Protein AF-A0A2R6EH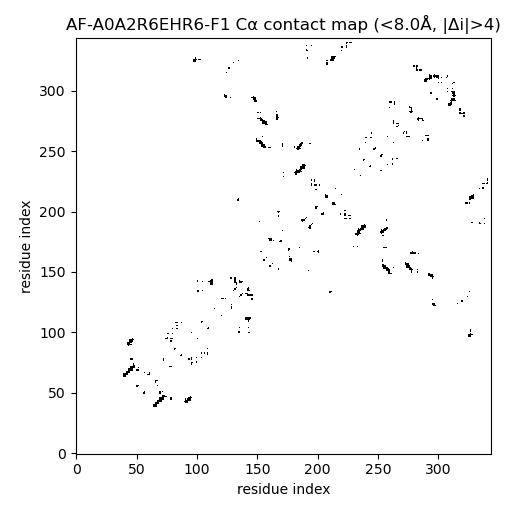R6-F1 (afdb_monomer)

Nearest PDB structures (foldseek):
  6nlp-assembly2_B  TM=7.855E-01  e=1.610E-12  Escherichia coli 1-392-07_S4_C3
  1poy-assembly1_2  TM=7.120E-01  e=3.189E-12  Escherichia coli
  7oyw-assembly2_B  TM=6.902E-01  e=1.422E-12  Escherichia coli
  6ye0-assembly1_B  TM=6.700E-01  e=9.204E-13  Escherichia coli K-12
  3pu5-assembly1_A  TM=6.451E-01  e=1.093E-08  Bordetella parapertussis

pLDDT: mean 82.3, std 18.44, range [29.94, 98.75]

Secondary structure (DSSP, 8-state):
-------------TTSTTS--------------------PEEEEEEE-GGGGSHHHHHHHHHHHTEEEEEEE-S-HHHHHHHHHTTGGGG-SEE---GGGHHHHHHTT--PPP-GGG-TTGGGS-HHHHHHHHHHSEETTEE-----B---EEEEEETTTS------THHHH-TTSSSS--TT-EEEES-HHHHHHHHHHHTT-GGGGSSSSB---HHHHHHHHHHHHHHGGGEEEEE-STTHHHHHHHTTS-SEEEEEHHHHHHHHHTT-TTEEEE-SSHHHHHHHTT-SS-BS-GGGGGGS-HHHHHHHSPPPGGGGTT-----PBTTHHHHHHHHHHHHH-

Structure (mmCIF, N/CA/C/O backbone):
data_AF-A0A2R6EHR6-F1
#
_entry.id   AF-A0A2R6EHR6-F1
#
loop_
_atom_site.group_PDB
_atom_site.id
_atom_site.type_symbol
_atom_site.label_atom_id
_atom_site.label_alt_id
_atom_site.label_comp_id
_atom_site.label_asym_id
_atom_site.label_entity_id
_atom_site.label_seq_id
_atom_site.pdbx_PDB_ins_code
_atom_site.Cartn_x
_atom_site.Cartn_y
_atom_site.Cartn_z
_atom_site.occupancy
_atom_site.B_iso_or_equiv
_atom_site.auth_seq_id
_atom_site.auth_comp_id
_atom_site.auth_asym_id
_atom_site.auth_atom_id
_atom_site.pdbx_PDB_model_num
ATOM 1 N N . MET A 1 1 ? -14.088 1.057 -70.269 1.00 42.69 1 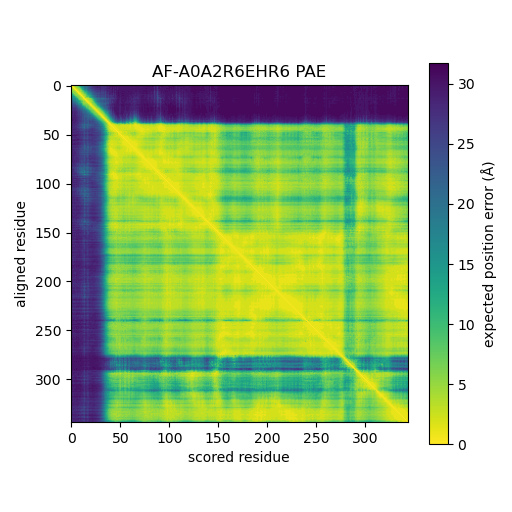MET A N 1
ATOM 2 C CA . MET A 1 1 ? -12.863 1.874 -70.367 1.00 42.69 1 MET A CA 1
ATOM 3 C C . MET A 1 1 ? -13.011 3.033 -69.408 1.00 42.69 1 MET A C 1
ATOM 5 O O . MET A 1 1 ? -13.782 3.919 -69.730 1.00 42.69 1 MET A O 1
ATOM 9 N N . THR A 1 2 ? -12.351 2.952 -68.253 1.00 35.59 2 THR A N 1
ATOM 10 C CA . THR A 1 2 ? -11.652 4.032 -67.525 1.00 35.59 2 THR A CA 1
ATOM 11 C C . THR A 1 2 ? -11.203 3.448 -66.183 1.00 35.59 2 THR A C 1
ATOM 13 O O . THR A 1 2 ? -11.998 2.886 -65.438 1.00 35.59 2 THR A O 1
ATOM 16 N N . HIS A 1 3 ? -9.888 3.464 -65.976 1.00 29.94 3 HIS A N 1
ATOM 17 C CA . HIS A 1 3 ? -9.168 3.086 -64.759 1.00 29.94 3 HIS A CA 1
ATOM 18 C C . HIS A 1 3 ? -9.147 4.253 -63.754 1.00 29.94 3 HIS A C 1
ATOM 20 O O . HIS A 1 3 ? -9.323 5.402 -64.156 1.00 29.94 3 HIS A O 1
ATOM 26 N N . GLY A 1 4 ? -8.858 3.944 -62.487 1.00 30.34 4 GLY A N 1
ATOM 27 C CA . GLY A 1 4 ? -8.517 4.892 -61.416 1.00 30.34 4 GLY A CA 1
ATOM 28 C C . GLY A 1 4 ? -8.559 4.173 -60.063 1.00 30.34 4 GLY A C 1
ATOM 29 O O . GLY A 1 4 ? -9.616 4.081 -59.454 1.00 30.34 4 GLY A O 1
ATOM 30 N N . ASP A 1 5 ? -7.566 3.330 -59.784 1.00 32.47 5 ASP A N 1
ATOM 31 C CA . ASP A 1 5 ? -6.395 3.614 -58.927 1.00 32.47 5 ASP A CA 1
ATOM 32 C C . ASP A 1 5 ? -6.708 3.547 -57.425 1.00 32.47 5 ASP A C 1
ATOM 34 O O . ASP A 1 5 ? -7.027 4.531 -56.763 1.00 32.47 5 ASP A O 1
ATOM 38 N N . GLY A 1 6 ? -6.579 2.329 -56.891 1.00 30.75 6 GLY A N 1
ATOM 39 C CA . GLY A 1 6 ? -6.447 2.078 -55.463 1.00 30.75 6 GLY A CA 1
ATOM 40 C C . GLY A 1 6 ? -4.997 2.286 -55.035 1.00 30.75 6 GLY A C 1
ATOM 41 O O . GLY A 1 6 ? -4.094 1.602 -55.520 1.00 30.75 6 GLY A O 1
ATOM 42 N N . GLN A 1 7 ? -4.774 3.209 -54.104 1.00 31.42 7 GLN A N 1
ATOM 43 C CA . GLN A 1 7 ? -3.499 3.343 -53.411 1.00 31.42 7 GLN A CA 1
ATOM 44 C C . GLN A 1 7 ? -3.291 2.124 -52.503 1.00 31.42 7 GLN A C 1
ATOM 46 O O . GLN A 1 7 ? -3.923 1.989 -51.460 1.00 31.42 7 GLN A O 1
ATOM 51 N N . ARG A 1 8 ? -2.394 1.219 -52.911 1.00 33.25 8 ARG A N 1
ATOM 52 C CA . ARG A 1 8 ? -1.750 0.260 -52.007 1.00 33.25 8 ARG A CA 1
ATOM 53 C C . ARG A 1 8 ? -0.518 0.933 -51.421 1.00 33.25 8 ARG A C 1
ATOM 55 O O . ARG A 1 8 ? 0.447 1.190 -52.137 1.00 33.25 8 ARG A O 1
ATOM 62 N N . THR A 1 9 ? -0.547 1.196 -50.125 1.00 35.47 9 THR A N 1
ATOM 63 C CA . THR A 1 9 ? 0.631 1.540 -49.336 1.00 35.47 9 THR A CA 1
ATOM 64 C C . THR A 1 9 ? 1.545 0.315 -49.267 1.00 35.47 9 THR A C 1
ATOM 66 O O . THR A 1 9 ? 1.220 -0.713 -48.679 1.00 35.47 9 THR A O 1
ATOM 69 N N . THR A 1 10 ? 2.694 0.376 -49.937 1.00 37.09 10 THR A N 1
ATOM 70 C CA . THR A 1 10 ? 3.719 -0.665 -49.841 1.00 37.09 10 THR A CA 1
ATOM 71 C C . THR A 1 10 ? 4.570 -0.412 -48.603 1.00 37.09 10 THR A C 1
ATOM 73 O O . THR A 1 10 ? 5.355 0.535 -48.575 1.00 37.09 10 THR A O 1
ATOM 76 N N . HIS A 1 11 ? 4.434 -1.270 -47.592 1.00 35.94 11 HIS A N 1
ATOM 77 C CA . HIS A 1 11 ? 5.375 -1.362 -46.479 1.00 35.94 11 HIS A CA 1
ATOM 78 C C . HIS A 1 11 ? 6.768 -1.714 -47.021 1.00 35.94 11 HIS A C 1
ATOM 80 O O . HIS A 1 11 ? 7.008 -2.829 -47.488 1.00 35.94 11 HIS A O 1
ATOM 86 N N . SER A 1 12 ? 7.692 -0.756 -46.969 1.00 38.19 12 SER A N 1
ATOM 87 C CA . SER A 1 12 ? 9.109 -1.021 -47.209 1.00 38.19 12 SER A CA 1
ATOM 88 C C . SER A 1 12 ? 9.650 -1.808 -46.016 1.00 38.19 12 SER A C 1
ATOM 90 O O . SER A 1 12 ? 9.799 -1.274 -44.917 1.00 38.19 12 SER A O 1
ATOM 92 N N . SER A 1 13 ? 9.875 -3.109 -46.201 1.00 39.25 13 SER A N 1
ATOM 93 C CA . SER A 1 13 ? 10.452 -3.954 -45.159 1.00 39.25 13 SER A CA 1
ATOM 94 C C . SER A 1 13 ? 11.926 -3.592 -44.954 1.00 39.25 13 SER A C 1
ATOM 96 O O . SER A 1 13 ? 12.702 -3.484 -45.906 1.00 39.25 13 SER A O 1
ATOM 98 N N . ARG A 1 14 ? 12.336 -3.460 -43.687 1.00 41.84 14 ARG A N 1
ATOM 99 C CA . ARG A 1 14 ? 13.701 -3.140 -43.215 1.00 41.84 14 ARG A CA 1
ATOM 100 C C . ARG A 1 14 ? 14.789 -4.151 -43.649 1.00 41.84 14 ARG A C 1
ATOM 102 O O . ARG A 1 14 ? 15.927 -4.072 -43.205 1.00 41.84 14 ARG A O 1
ATOM 109 N N . ARG A 1 15 ? 14.472 -5.103 -44.535 1.00 39.81 15 ARG A N 1
ATOM 110 C CA . ARG A 1 15 ? 15.336 -6.213 -44.966 1.00 39.81 15 ARG A CA 1
ATOM 111 C C . ARG A 1 15 ? 16.004 -6.001 -46.338 1.00 39.81 15 ARG A C 1
ATOM 113 O O . ARG A 1 15 ? 16.808 -6.834 -46.745 1.00 39.81 15 ARG A O 1
ATOM 120 N N . ALA A 1 16 ? 15.728 -4.891 -47.032 1.00 36.88 16 ALA A N 1
ATOM 121 C CA . ALA A 1 16 ? 16.304 -4.584 -48.351 1.00 36.88 16 ALA A CA 1
ATOM 122 C C . ALA A 1 16 ? 17.596 -3.734 -48.324 1.00 36.88 16 ALA A C 1
ATOM 124 O O . ALA A 1 16 ? 18.209 -3.535 -49.369 1.00 36.88 16 ALA A O 1
ATOM 125 N N . PHE A 1 17 ? 18.051 -3.262 -47.157 1.00 37.25 17 PHE A N 1
ATOM 126 C CA . PHE A 1 17 ? 19.214 -2.363 -47.066 1.00 37.25 17 PHE A CA 1
ATOM 127 C C . PHE A 1 17 ? 20.581 -3.079 -46.984 1.00 37.25 17 PHE A C 1
ATOM 129 O O . PHE A 1 17 ? 21.618 -2.446 -47.133 1.00 37.25 17 PHE A O 1
ATOM 136 N N . LEU A 1 18 ? 20.622 -4.408 -46.824 1.00 36.78 18 LEU A N 1
ATOM 137 C CA . LEU A 1 18 ? 21.880 -5.154 -46.621 1.00 36.78 18 LEU A CA 1
ATOM 138 C C . LEU A 1 18 ? 22.421 -5.900 -47.854 1.00 36.78 18 LEU A C 1
ATOM 140 O O . LEU A 1 18 ? 23.240 -6.806 -47.718 1.00 36.78 18 LEU A O 1
ATOM 144 N N . ARG A 1 19 ? 22.014 -5.546 -49.080 1.00 39.34 19 ARG A N 1
ATOM 145 C CA . ARG A 1 19 ? 22.564 -6.179 -50.299 1.00 39.34 19 ARG A CA 1
ATOM 146 C C . ARG A 1 19 ? 22.783 -5.204 -51.451 1.00 39.34 19 ARG A C 1
ATOM 148 O O . ARG A 1 19 ? 22.193 -5.370 -52.511 1.00 39.34 19 ARG A O 1
ATOM 155 N N . ALA A 1 20 ? 23.664 -4.224 -51.274 1.00 41.97 20 ALA A N 1
ATOM 156 C CA . ALA A 1 20 ? 24.275 -3.525 -52.406 1.00 41.97 20 ALA A CA 1
ATOM 157 C C . ALA A 1 20 ? 25.526 -2.745 -51.983 1.00 41.97 20 ALA A C 1
ATOM 159 O O . ALA A 1 20 ? 25.462 -1.531 -51.835 1.00 41.97 20 ALA A O 1
ATOM 160 N N . THR A 1 21 ? 26.672 -3.414 -51.809 1.00 43.28 21 THR A N 1
ATOM 161 C CA . THR A 1 21 ? 27.989 -2.783 -52.051 1.00 43.28 21 THR A CA 1
ATOM 162 C C . THR A 1 21 ? 29.103 -3.829 -52.103 1.00 43.28 21 THR A C 1
ATOM 164 O O . THR A 1 21 ? 29.824 -4.078 -51.144 1.00 43.28 21 THR A O 1
ATOM 167 N N . GLY A 1 22 ? 29.230 -4.471 -53.265 1.00 36.19 22 GLY A N 1
ATOM 168 C CA . GLY A 1 22 ? 30.424 -5.214 -53.651 1.00 36.19 22 GLY A CA 1
ATOM 169 C C . GLY A 1 22 ? 31.298 -4.359 -54.569 1.00 36.19 22 GLY A C 1
ATOM 170 O O . GLY A 1 22 ? 30.896 -4.073 -55.689 1.00 36.19 22 GLY A O 1
ATOM 171 N N . ALA A 1 23 ? 32.477 -3.996 -54.059 1.00 39.25 23 ALA A N 1
ATOM 172 C CA . ALA A 1 23 ? 33.738 -3.704 -54.753 1.00 39.25 23 ALA A CA 1
ATOM 173 C C . ALA A 1 23 ? 33.787 -2.642 -55.879 1.00 39.25 23 ALA A C 1
ATOM 175 O O . ALA A 1 23 ? 33.523 -2.948 -57.037 1.00 39.25 23 ALA A O 1
ATOM 176 N N . ALA A 1 24 ? 34.343 -1.461 -55.563 1.00 40.00 24 ALA A N 1
ATOM 177 C CA . ALA A 1 24 ? 35.392 -0.805 -56.366 1.00 40.00 24 ALA A CA 1
ATOM 178 C C . ALA A 1 24 ? 36.019 0.394 -55.618 1.00 40.00 24 ALA A C 1
ATOM 180 O O . ALA A 1 24 ? 35.313 1.327 -55.254 1.00 40.00 24 ALA A O 1
ATOM 181 N N . GLY A 1 25 ? 37.352 0.398 -55.474 1.00 34.22 25 GLY A N 1
ATOM 182 C CA . GLY A 1 25 ? 38.151 1.627 -55.330 1.00 34.22 25 GLY A CA 1
ATOM 183 C C . GLY A 1 25 ? 38.758 1.913 -53.953 1.00 34.22 25 GLY A C 1
ATOM 184 O O . GLY A 1 25 ? 38.227 2.707 -53.188 1.00 34.22 25 GLY A O 1
ATOM 185 N N . ALA A 1 26 ? 39.934 1.346 -53.678 1.00 44.06 26 ALA A N 1
ATOM 186 C CA . ALA A 1 26 ? 40.853 1.887 -52.680 1.00 44.06 26 ALA A CA 1
ATOM 187 C C . ALA A 1 26 ? 41.544 3.143 -53.244 1.00 44.06 26 ALA A C 1
ATOM 189 O O . ALA A 1 26 ? 42.171 3.032 -54.291 1.00 44.06 26 ALA A O 1
ATOM 190 N N . ILE A 1 27 ? 41.427 4.291 -52.559 1.00 45.91 27 ILE A N 1
ATOM 191 C CA . ILE A 1 27 ? 42.387 5.415 -52.446 1.00 45.91 27 ILE A CA 1
ATOM 192 C C . ILE A 1 27 ? 41.800 6.400 -51.412 1.00 45.91 27 ILE A C 1
ATOM 194 O O . ILE A 1 27 ? 40.693 6.893 -51.601 1.00 45.91 27 ILE A O 1
ATOM 198 N N . GLY A 1 28 ? 42.552 6.708 -50.345 1.00 38.84 28 GLY A N 1
ATOM 199 C CA . GLY A 1 28 ? 42.298 7.879 -49.488 1.00 38.84 28 GLY A CA 1
ATOM 200 C C . GLY A 1 28 ? 41.914 7.611 -48.028 1.00 38.84 28 GLY A C 1
ATOM 201 O O . GLY A 1 28 ? 40.870 8.064 -47.575 1.00 38.84 28 GLY A O 1
ATOM 202 N N . LEU A 1 29 ? 42.780 6.939 -47.261 1.00 48.47 29 LEU A N 1
ATOM 203 C CA . LEU A 1 29 ? 42.795 7.044 -45.795 1.00 48.47 29 LEU A CA 1
ATOM 204 C C . LEU A 1 29 ? 43.290 8.448 -45.407 1.00 48.47 29 LEU A C 1
ATOM 206 O O . LEU A 1 29 ? 44.492 8.684 -45.313 1.00 48.47 29 LEU A O 1
ATOM 210 N N . ALA A 1 30 ? 42.363 9.384 -45.212 1.00 43.78 30 ALA A N 1
ATOM 211 C CA . ALA A 1 30 ? 42.634 10.671 -44.583 1.00 43.78 30 ALA A CA 1
ATOM 212 C C . ALA A 1 30 ? 41.418 11.117 -43.756 1.00 43.78 30 ALA A C 1
ATOM 214 O O . ALA A 1 30 ? 40.476 11.704 -44.275 1.00 43.78 30 ALA A O 1
ATOM 215 N N . GLY A 1 31 ? 41.467 10.801 -42.459 1.00 48.03 31 GLY A N 1
ATOM 216 C CA . GLY A 1 31 ? 40.951 11.647 -41.380 1.00 48.03 31 GLY A CA 1
ATOM 217 C C . GLY A 1 31 ? 39.518 12.163 -41.491 1.00 48.03 31 GLY A C 1
ATOM 218 O O . GLY A 1 31 ? 39.313 13.371 -41.525 1.00 48.03 31 GLY A O 1
ATOM 219 N N . LEU A 1 32 ? 38.536 11.268 -41.415 1.00 42.09 32 LEU A N 1
ATOM 220 C CA . LEU A 1 32 ? 37.215 11.605 -40.879 1.00 42.09 32 LEU A CA 1
ATOM 221 C C . LEU A 1 32 ? 36.956 10.742 -39.646 1.00 42.09 32 LEU A C 1
ATOM 223 O O . LEU A 1 32 ? 36.032 9.935 -39.605 1.00 42.09 32 LEU A O 1
ATOM 227 N N . SER A 1 33 ? 37.779 10.944 -38.616 1.00 46.34 33 SER A N 1
ATOM 228 C CA . SER A 1 33 ? 37.362 10.682 -37.239 1.00 46.34 33 SER A CA 1
ATOM 229 C C . SER A 1 33 ? 36.325 11.741 -36.876 1.00 46.34 33 SER A C 1
ATOM 231 O O . SER A 1 33 ? 36.603 12.701 -36.164 1.00 46.34 33 SER A O 1
ATOM 233 N N . THR A 1 34 ? 35.131 11.608 -37.449 1.00 42.59 34 THR A N 1
ATOM 234 C CA . THR A 1 34 ? 33.947 12.178 -36.827 1.00 42.59 34 THR A CA 1
ATOM 235 C C . THR A 1 34 ? 33.716 11.310 -35.608 1.00 42.59 34 THR A C 1
ATOM 237 O O . THR A 1 34 ? 33.227 10.189 -35.704 1.00 42.59 34 THR A O 1
ATOM 240 N N . SER A 1 35 ? 34.180 11.791 -34.460 1.00 43.00 35 SER A N 1
ATOM 241 C CA . SER A 1 35 ? 33.633 11.366 -33.186 1.00 43.00 35 SER A CA 1
ATOM 242 C C . SER A 1 35 ? 32.138 11.647 -33.291 1.00 43.00 35 SER A C 1
ATOM 244 O O . SER A 1 35 ? 31.711 12.791 -33.140 1.00 43.00 35 SER A O 1
ATOM 246 N N . ALA A 1 36 ? 31.347 10.644 -33.669 1.00 45.50 36 ALA A N 1
ATOM 247 C CA . ALA A 1 36 ? 29.943 10.652 -33.326 1.00 45.50 36 ALA A CA 1
ATOM 248 C C . ALA A 1 36 ? 29.960 10.756 -31.804 1.00 45.50 36 ALA A C 1
ATOM 250 O O . ALA A 1 36 ? 30.355 9.806 -31.132 1.00 45.50 36 ALA A O 1
ATOM 251 N N . ALA A 1 37 ? 29.695 11.952 -31.273 1.00 49.34 37 ALA A N 1
ATOM 252 C CA . ALA A 1 37 ? 29.357 12.078 -29.871 1.00 49.34 37 ALA A CA 1
ATOM 253 C C . ALA A 1 37 ? 28.225 11.073 -29.674 1.00 49.34 37 ALA A C 1
ATOM 255 O O . ALA A 1 37 ? 27.200 11.187 -30.351 1.00 49.34 37 ALA A O 1
ATOM 256 N N . ALA A 1 38 ? 28.482 10.017 -28.900 1.00 60.09 38 ALA A N 1
ATOM 257 C CA . ALA A 1 38 ? 27.455 9.055 -28.559 1.00 60.09 38 ALA A CA 1
ATOM 258 C C . ALA A 1 38 ? 26.314 9.885 -27.975 1.00 60.09 38 ALA A C 1
ATOM 260 O O . ALA A 1 38 ? 26.505 10.610 -27.002 1.00 60.09 38 ALA A O 1
ATOM 261 N N . GLN A 1 39 ? 25.183 9.920 -28.675 1.00 72.31 39 GLN A N 1
ATOM 262 C CA . GLN A 1 39 ? 24.014 10.602 -28.163 1.00 72.31 39 GLN A CA 1
ATOM 263 C C . GLN A 1 39 ? 23.595 9.790 -26.944 1.00 72.31 39 GLN A C 1
ATOM 265 O O . GLN A 1 39 ? 23.215 8.634 -27.108 1.00 72.31 39 GLN A O 1
ATOM 270 N N . THR A 1 40 ? 23.756 10.365 -25.750 1.00 85.69 40 THR A N 1
ATOM 271 C CA . THR A 1 40 ? 23.354 9.745 -24.486 1.00 85.69 40 THR A CA 1
ATOM 272 C C . THR A 1 40 ? 21.936 9.204 -24.642 1.00 85.69 40 THR A C 1
ATOM 274 O O . THR A 1 40 ? 21.021 9.942 -25.026 1.00 85.69 40 THR A O 1
ATOM 277 N N . THR A 1 41 ? 21.772 7.899 -24.425 1.00 93.75 41 THR A N 1
ATOM 278 C CA . THR A 1 41 ? 20.481 7.222 -24.582 1.00 93.75 41 THR A CA 1
ATOM 279 C C . THR A 1 41 ? 19.497 7.827 -23.591 1.00 93.75 41 THR A C 1
ATOM 281 O O . THR A 1 41 ? 19.820 7.950 -22.417 1.00 93.75 41 THR A O 1
ATOM 284 N N . THR A 1 42 ? 18.313 8.236 -24.049 1.00 95.06 42 THR A N 1
ATOM 285 C CA . THR A 1 42 ? 17.253 8.732 -23.158 1.00 95.06 42 THR A CA 1
ATOM 286 C C . THR A 1 42 ? 16.248 7.617 -22.900 1.00 95.06 42 THR A C 1
ATOM 288 O O . THR A 1 42 ? 15.767 7.024 -23.863 1.00 95.06 42 THR A O 1
ATOM 291 N N . LEU A 1 43 ? 15.950 7.349 -21.630 1.00 92.44 43 LEU A N 1
ATOM 292 C CA . LEU A 1 43 ? 14.908 6.432 -21.172 1.00 92.44 43 LEU A CA 1
ATOM 293 C C . LEU A 1 43 ? 13.733 7.247 -20.632 1.00 92.44 43 LEU A C 1
ATOM 295 O O . LEU A 1 43 ? 13.918 8.094 -19.759 1.00 92.44 43 LEU A O 1
ATOM 299 N N . ASN A 1 44 ? 12.534 6.991 -21.138 1.00 94.12 44 ASN A N 1
ATOM 300 C CA . ASN A 1 44 ? 11.314 7.684 -20.743 1.00 94.12 44 ASN A CA 1
ATOM 301 C C . ASN A 1 44 ? 10.602 6.859 -19.668 1.00 94.12 44 ASN A C 1
ATOM 303 O O . ASN A 1 44 ? 10.202 5.719 -19.917 1.00 94.12 44 ASN A O 1
ATOM 307 N N . VAL A 1 45 ? 10.447 7.420 -18.470 1.00 91.44 45 VAL A N 1
ATOM 308 C CA . VAL A 1 45 ? 9.978 6.680 -17.291 1.00 91.44 45 VAL A CA 1
ATOM 309 C C . VAL A 1 45 ? 8.714 7.322 -16.732 1.00 91.44 45 VAL A C 1
ATOM 311 O O . VAL A 1 45 ? 8.722 8.491 -16.355 1.00 91.44 45 VAL A O 1
ATOM 314 N N . LEU A 1 46 ? 7.628 6.556 -16.637 1.00 92.12 46 LEU A N 1
ATOM 315 C CA . LEU A 1 46 ? 6.392 6.960 -15.965 1.00 92.12 46 LEU A CA 1
ATOM 316 C C . LEU A 1 46 ? 6.393 6.445 -14.519 1.00 92.12 46 LEU A C 1
ATOM 318 O O . LEU A 1 46 ? 6.245 5.246 -14.281 1.00 92.12 46 LEU A O 1
ATOM 322 N N . THR A 1 47 ? 6.551 7.331 -13.539 1.00 89.56 47 THR A N 1
ATOM 323 C CA . THR A 1 47 ? 6.727 6.927 -12.132 1.00 89.56 47 THR A CA 1
ATOM 324 C C . THR A 1 47 ? 6.204 7.984 -11.151 1.00 89.56 47 THR A C 1
ATOM 326 O O . THR A 1 47 ? 5.599 8.982 -11.548 1.00 89.56 47 THR A O 1
ATOM 329 N N . TRP A 1 48 ? 6.355 7.714 -9.860 1.00 84.38 48 TRP A N 1
ATOM 330 C CA . TRP A 1 48 ? 5.990 8.592 -8.755 1.00 84.38 48 TRP A CA 1
ATOM 331 C C . TRP A 1 48 ? 6.897 9.828 -8.686 1.00 84.38 48 TRP A C 1
ATOM 333 O O . TRP A 1 48 ? 7.993 9.842 -9.248 1.00 84.38 48 TRP A O 1
ATOM 343 N N . GLU A 1 49 ? 6.427 10.887 -8.028 1.00 82.06 49 GLU A N 1
ATOM 344 C CA . GLU A 1 49 ? 7.114 12.184 -7.989 1.00 82.06 49 GLU A CA 1
ATOM 345 C C . GLU A 1 49 ? 8.496 12.111 -7.327 1.00 82.06 49 GLU A C 1
ATOM 347 O O . GLU A 1 49 ? 9.425 12.785 -7.776 1.00 82.06 49 GLU A O 1
ATOM 352 N N . GLU A 1 50 ? 8.652 11.236 -6.337 1.00 75.56 50 GLU A N 1
ATOM 353 C CA . GLU A 1 50 ? 9.868 11.082 -5.537 1.00 75.56 50 GLU A CA 1
ATOM 354 C C . GLU A 1 50 ? 11.042 10.538 -6.368 1.00 75.56 50 GLU A C 1
ATOM 356 O O . GLU A 1 50 ? 12.201 10.773 -6.039 1.00 75.56 50 GLU A O 1
ATOM 361 N N . PHE A 1 51 ? 10.764 9.860 -7.487 1.00 76.56 51 PHE A N 1
ATOM 362 C CA . PHE A 1 51 ? 11.791 9.284 -8.361 1.00 76.56 51 PHE A CA 1
ATOM 363 C C . PHE A 1 51 ? 12.480 10.325 -9.264 1.00 76.56 51 PHE A C 1
ATOM 365 O O . PHE A 1 51 ? 13.517 10.020 -9.845 1.00 76.56 51 PHE A O 1
ATOM 372 N N . ASP A 1 52 ? 11.945 11.546 -9.400 1.00 81.50 52 ASP A N 1
ATOM 373 C CA . ASP A 1 52 ? 12.606 12.640 -10.145 1.00 81.50 52 ASP A CA 1
ATOM 374 C C . ASP A 1 52 ? 13.552 13.477 -9.266 1.00 81.50 52 ASP A C 1
ATOM 376 O O . ASP A 1 52 ? 14.135 14.461 -9.727 1.00 81.50 52 ASP A O 1
ATOM 380 N N . ALA A 1 53 ? 13.718 13.102 -7.995 1.00 80.12 53 ALA A N 1
ATOM 381 C CA . ALA A 1 53 ? 14.704 13.716 -7.120 1.00 80.12 53 ALA A CA 1
ATOM 382 C C . ALA A 1 53 ? 16.131 13.483 -7.675 1.00 80.12 53 ALA A C 1
ATOM 384 O O . ALA A 1 53 ? 16.446 12.357 -8.084 1.00 80.12 53 ALA A O 1
ATOM 385 N N . PRO A 1 54 ? 17.008 14.509 -7.719 1.00 79.75 54 PRO A N 1
ATOM 386 C CA . PRO A 1 54 ? 18.390 14.368 -8.190 1.00 79.75 54 PRO A CA 1
ATOM 387 C C . PRO A 1 54 ? 19.153 13.227 -7.513 1.00 79.75 54 PRO A C 1
ATOM 389 O O . PRO A 1 54 ? 19.893 12.504 -8.173 1.00 79.75 54 PRO A O 1
ATOM 392 N N . GLU A 1 55 ? 18.904 13.020 -6.223 1.00 74.75 55 GLU A N 1
ATOM 393 C CA . GLU A 1 55 ? 19.503 11.979 -5.392 1.00 74.75 55 GLU A CA 1
ATOM 394 C C . GLU A 1 55 ? 19.188 10.565 -5.906 1.00 74.75 55 GLU A C 1
ATOM 396 O O . GLU A 1 55 ? 19.995 9.655 -5.735 1.00 74.75 55 GLU A O 1
ATOM 401 N N . PHE A 1 56 ? 18.045 10.382 -6.575 1.00 75.25 56 PHE A N 1
ATOM 402 C CA . PHE A 1 56 ? 17.682 9.126 -7.229 1.00 75.25 56 PHE A CA 1
ATOM 403 C C . PHE A 1 56 ? 18.166 9.077 -8.682 1.00 75.25 56 PHE A C 1
ATOM 405 O O . PHE A 1 56 ? 18.734 8.080 -9.132 1.00 75.25 56 PHE A O 1
ATOM 412 N N . ARG A 1 57 ? 17.932 10.153 -9.440 1.00 82.44 57 ARG A N 1
ATOM 413 C CA . ARG A 1 57 ? 18.159 10.169 -10.888 1.00 82.44 57 ARG A CA 1
ATOM 414 C C . ARG A 1 57 ? 19.640 10.213 -11.263 1.00 82.44 57 ARG A C 1
ATOM 416 O O . ARG A 1 57 ? 20.067 9.421 -12.103 1.00 82.44 57 ARG A O 1
ATOM 423 N N . GLU A 1 58 ? 20.414 11.130 -10.685 1.00 86.31 58 GLU A N 1
ATOM 424 C CA . GLU A 1 58 ? 21.790 11.407 -11.125 1.00 86.31 58 GLU A CA 1
ATOM 425 C C . GLU A 1 58 ? 22.724 10.191 -10.989 1.00 86.31 58 GLU A C 1
ATOM 427 O O . GLU A 1 58 ? 23.445 9.904 -11.949 1.00 86.31 58 GLU A O 1
ATOM 432 N N . PRO A 1 59 ? 22.685 9.399 -9.894 1.00 81.31 59 PRO A N 1
ATOM 433 C CA . PRO A 1 59 ? 23.520 8.202 -9.787 1.00 81.31 59 PRO A CA 1
ATOM 434 C C . PRO A 1 59 ? 23.228 7.152 -10.868 1.00 81.31 59 PRO A C 1
ATOM 436 O O . PRO A 1 59 ? 24.142 6.464 -11.328 1.00 81.31 59 PRO A O 1
ATOM 439 N N . ILE A 1 60 ? 21.965 7.017 -11.290 1.00 83.12 60 ILE A N 1
ATOM 440 C CA . ILE A 1 60 ? 21.566 6.080 -12.350 1.00 83.12 60 ILE A CA 1
ATOM 441 C C . ILE A 1 60 ? 22.075 6.575 -13.705 1.00 83.12 60 ILE A C 1
ATOM 443 O O . ILE A 1 60 ? 22.667 5.798 -14.458 1.00 83.12 60 ILE A O 1
ATOM 447 N N . GLU A 1 61 ? 21.869 7.860 -14.000 1.00 90.19 61 GLU A N 1
ATOM 448 C CA . GLU A 1 61 ? 22.338 8.500 -15.233 1.00 90.19 61 GLU A CA 1
ATOM 449 C C . GLU A 1 61 ? 23.862 8.392 -15.379 1.00 90.19 61 GLU A C 1
ATOM 451 O O . GLU A 1 61 ? 24.348 7.986 -16.436 1.00 90.19 61 GLU A O 1
ATOM 456 N N . GLU A 1 62 ? 24.617 8.667 -14.310 1.00 90.25 62 GLU A N 1
ATOM 457 C CA . GLU A 1 62 ? 26.081 8.573 -14.302 1.00 90.25 62 GLU A CA 1
ATOM 458 C C . GLU A 1 62 ? 26.568 7.127 -14.468 1.00 90.25 62 GLU A C 1
ATOM 460 O O . GLU A 1 62 ? 27.458 6.858 -15.278 1.00 90.25 62 GLU A O 1
ATOM 465 N N . LYS A 1 63 ? 25.980 6.177 -13.728 1.00 85.88 63 LYS A N 1
ATOM 466 C CA . LYS A 1 63 ? 26.407 4.769 -13.753 1.00 85.88 63 LYS A CA 1
ATOM 467 C C . LYS A 1 63 ? 26.130 4.096 -15.097 1.00 85.88 63 LYS A C 1
ATOM 469 O O . LYS A 1 63 ? 26.899 3.222 -15.501 1.00 85.88 63 LYS A O 1
ATOM 474 N N . LEU A 1 64 ? 25.030 4.457 -15.757 1.00 86.06 64 LEU A N 1
ATOM 475 C CA . LEU A 1 64 ? 24.576 3.812 -16.992 1.00 86.06 64 LEU A CA 1
ATOM 476 C C . LEU A 1 64 ? 24.884 4.618 -18.265 1.00 86.06 64 LEU A C 1
ATOM 478 O O . LEU A 1 64 ? 24.673 4.089 -19.354 1.00 86.06 64 LEU A O 1
ATOM 482 N N . ASP A 1 65 ? 25.390 5.851 -18.147 1.00 92.62 65 ASP A N 1
ATOM 483 C CA . ASP A 1 65 ? 25.574 6.794 -19.266 1.00 92.62 65 ASP A CA 1
ATOM 484 C C . ASP A 1 65 ? 24.271 6.987 -20.073 1.00 92.62 65 ASP A C 1
ATOM 486 O O . ASP A 1 65 ? 24.217 6.867 -21.303 1.00 92.62 65 ASP A O 1
ATOM 490 N N . VAL A 1 66 ? 23.180 7.251 -19.345 1.00 92.81 66 VAL A N 1
ATOM 491 C CA . VAL A 1 66 ? 21.829 7.492 -19.883 1.00 92.81 66 VAL A CA 1
ATOM 492 C C . VAL A 1 66 ? 21.254 8.806 -19.356 1.00 92.81 66 VAL A C 1
ATOM 494 O O . VAL A 1 66 ? 21.752 9.369 -18.390 1.00 92.81 66 VAL A O 1
ATOM 497 N N . ARG A 1 67 ? 20.177 9.285 -19.982 1.00 94.31 67 ARG A N 1
ATOM 498 C CA . ARG A 1 67 ? 19.303 10.339 -19.452 1.00 94.31 67 ARG A CA 1
ATOM 499 C C . ARG A 1 67 ? 17.961 9.727 -19.072 1.00 94.31 67 ARG A C 1
ATOM 501 O O . ARG A 1 67 ? 17.368 9.044 -19.903 1.00 94.31 67 ARG A O 1
ATOM 508 N N . LEU A 1 68 ? 17.447 10.010 -17.883 1.00 91.62 68 LEU A N 1
ATOM 509 C CA . LEU A 1 68 ? 16.088 9.655 -17.488 1.00 91.62 68 LEU A CA 1
ATOM 510 C C . LEU A 1 68 ? 15.155 10.845 -17.738 1.00 91.62 68 LEU A C 1
ATOM 512 O O . LEU A 1 68 ? 15.326 11.926 -17.173 1.00 91.62 68 LEU A O 1
ATOM 516 N N . ASP A 1 69 ? 14.159 10.648 -18.596 1.00 93.88 69 ASP A N 1
ATOM 517 C CA . ASP A 1 69 ? 13.066 11.593 -18.825 1.00 93.88 69 ASP A CA 1
ATOM 518 C C . ASP A 1 69 ? 11.840 11.136 -18.027 1.00 93.88 69 ASP A C 1
ATOM 520 O O . ASP A 1 69 ? 11.116 10.221 -18.430 1.00 93.88 69 ASP A O 1
ATOM 524 N N . ILE A 1 70 ? 11.665 11.707 -16.833 1.00 92.00 70 ILE A N 1
ATOM 525 C CA . ILE A 1 70 ? 10.670 11.245 -15.864 1.00 92.00 70 ILE A CA 1
ATOM 526 C C . ILE A 1 70 ? 9.356 12.004 -16.035 1.00 92.00 70 ILE A C 1
ATOM 528 O O . ILE A 1 70 ? 9.267 13.215 -15.837 1.00 92.00 70 ILE A O 1
ATOM 532 N N . THR A 1 71 ? 8.296 11.255 -16.327 1.00 93.31 71 THR A N 1
ATOM 533 C CA . THR A 1 71 ? 6.915 11.722 -16.231 1.00 93.31 71 THR A CA 1
ATOM 534 C C . THR A 1 71 ? 6.324 11.304 -14.891 1.00 93.31 71 THR A C 1
ATOM 536 O O . THR A 1 71 ? 6.223 10.118 -14.578 1.00 93.31 71 THR A O 1
ATOM 539 N N . LYS A 1 72 ? 5.908 12.296 -14.103 1.00 90.38 72 LYS A N 1
ATOM 540 C CA . LYS A 1 72 ? 5.368 12.105 -12.753 1.00 90.38 72 LYS A CA 1
ATOM 541 C C . LYS A 1 72 ? 3.887 11.744 -12.797 1.00 90.38 72 LYS A C 1
ATOM 543 O O . LYS A 1 72 ? 3.110 12.363 -13.525 1.00 90.38 72 LYS A O 1
ATOM 548 N N . SER A 1 73 ? 3.474 10.801 -11.961 1.00 88.94 73 SER A N 1
ATOM 549 C CA . SER A 1 73 ? 2.071 10.485 -11.700 1.00 88.94 73 SER A CA 1
ATOM 550 C C . SER A 1 73 ? 1.815 10.354 -10.203 1.00 88.94 73 SER A C 1
ATOM 552 O O . SER A 1 73 ? 2.657 9.880 -9.452 1.00 88.94 73 SER A O 1
ATOM 554 N N . THR A 1 74 ? 0.608 10.733 -9.785 1.00 81.88 74 THR A N 1
ATOM 555 C CA . THR A 1 74 ? 0.164 10.668 -8.384 1.00 81.88 74 THR A CA 1
ATOM 556 C C . THR A 1 74 ? -0.627 9.398 -8.067 1.00 81.88 74 THR A C 1
ATOM 558 O O . THR A 1 74 ? -1.127 9.249 -6.958 1.00 81.88 74 THR A O 1
ATOM 561 N N . SER A 1 75 ? -0.877 8.524 -9.049 1.00 84.44 75 SER A N 1
ATOM 562 C CA . SER A 1 75 ? -1.538 7.238 -8.801 1.00 84.44 75 SER A CA 1
ATOM 563 C C . SER A 1 75 ? -1.295 6.221 -9.912 1.00 84.44 75 SER A C 1
ATOM 565 O O . SER A 1 75 ? -1.203 6.564 -11.095 1.00 84.44 75 SER A O 1
ATOM 567 N N . SER A 1 76 ? -1.286 4.940 -9.540 1.00 90.19 76 SER A N 1
ATOM 568 C CA . SER A 1 76 ? -1.199 3.823 -10.491 1.00 90.19 76 SER A CA 1
ATOM 569 C C . SER A 1 76 ? -2.427 3.726 -11.398 1.00 90.19 76 SER A C 1
ATOM 571 O O . SER A 1 76 ? -2.296 3.367 -12.562 1.00 90.19 76 SER A O 1
ATOM 573 N N . ALA A 1 77 ? -3.604 4.143 -10.914 1.00 89.19 77 ALA A N 1
ATOM 574 C CA . ALA A 1 77 ? -4.820 4.240 -11.724 1.00 89.19 77 ALA A CA 1
ATOM 575 C C . ALA A 1 77 ? -4.637 5.186 -12.918 1.00 89.19 77 ALA A C 1
ATOM 577 O O . ALA A 1 77 ? -4.967 4.836 -14.052 1.00 89.19 77 ALA A O 1
ATOM 578 N N . LYS A 1 78 ? -4.059 6.373 -12.676 1.00 89.88 78 LYS A N 1
ATOM 579 C CA . LYS A 1 78 ? -3.743 7.332 -13.741 1.00 89.88 78 LYS A CA 1
ATOM 580 C C . LYS A 1 78 ? -2.692 6.766 -14.687 1.00 89.88 78 LYS A C 1
ATOM 582 O O . LYS A 1 78 ? -2.903 6.846 -15.894 1.00 89.88 78 LYS A O 1
ATOM 587 N N . MET A 1 79 ? -1.627 6.153 -14.154 1.00 94.06 79 MET A N 1
ATOM 588 C CA . MET A 1 79 ? -0.594 5.503 -14.972 1.00 94.06 79 MET A CA 1
ATOM 589 C C . MET A 1 79 ? -1.222 4.484 -15.928 1.00 94.06 79 MET A C 1
ATOM 591 O O . MET A 1 79 ? -1.063 4.615 -17.136 1.00 94.06 79 MET A O 1
ATOM 595 N N . PHE A 1 80 ? -2.018 3.547 -15.403 1.00 94.06 80 PHE A N 1
ATOM 596 C CA . PHE A 1 80 ? -2.726 2.544 -16.198 1.00 94.06 80 PHE A CA 1
ATOM 597 C C . PHE A 1 80 ? -3.663 3.170 -17.231 1.00 94.06 80 PHE A C 1
ATOM 599 O O . PHE A 1 80 ? -3.593 2.814 -18.401 1.00 94.06 80 PHE A O 1
ATOM 606 N N . SER A 1 81 ? -4.506 4.128 -16.835 1.00 93.38 81 SER A N 1
ATOM 607 C CA . SER A 1 81 ? -5.466 4.748 -17.756 1.00 93.38 81 SER A CA 1
ATOM 608 C C . SER A 1 81 ? -4.785 5.461 -18.930 1.00 93.38 81 SER A C 1
ATOM 610 O O . SER A 1 81 ? -5.215 5.306 -20.071 1.00 93.38 81 SER A O 1
ATOM 612 N N . SER A 1 82 ? -3.697 6.193 -18.672 1.00 91.69 82 SER A N 1
ATOM 613 C CA . SER A 1 82 ? -2.921 6.895 -19.696 1.00 91.69 82 SER A CA 1
ATOM 614 C C . SER A 1 82 ? -2.189 5.913 -20.606 1.00 91.69 82 SER A C 1
ATOM 616 O O . SER A 1 82 ? -2.238 6.055 -21.829 1.00 91.69 82 SER A O 1
ATOM 618 N N . TRP A 1 83 ? -1.558 4.895 -20.014 1.00 91.62 83 TRP A N 1
ATOM 619 C CA . TRP A 1 83 ? -0.867 3.827 -20.732 1.00 91.62 83 TRP A CA 1
ATOM 620 C C . TRP A 1 83 ? -1.833 3.099 -21.669 1.00 91.62 83 TRP A C 1
ATOM 622 O O . TRP A 1 83 ? -1.619 3.090 -22.876 1.00 91.62 83 TRP A O 1
ATOM 632 N N . ASN A 1 84 ? -2.964 2.621 -21.145 1.00 92.75 84 ASN A N 1
ATOM 633 C CA . ASN A 1 84 ? -4.011 1.920 -21.891 1.00 92.75 84 ASN A CA 1
ATOM 634 C C . ASN A 1 84 ? -4.689 2.796 -22.965 1.00 92.75 84 ASN A C 1
ATOM 636 O O . ASN A 1 84 ? -5.144 2.294 -23.988 1.00 92.75 84 ASN A O 1
ATOM 640 N N . ALA A 1 85 ? -4.720 4.120 -22.786 1.00 93.62 85 ALA A N 1
ATOM 641 C CA . ALA A 1 85 ? -5.215 5.059 -23.797 1.00 93.62 85 ALA A CA 1
ATOM 642 C C . ALA A 1 85 ? -4.243 5.277 -24.980 1.00 93.62 85 ALA A C 1
ATOM 644 O O . ALA A 1 85 ? -4.516 6.109 -25.848 1.00 93.62 85 ALA A O 1
ATOM 645 N N . GLY A 1 86 ? -3.116 4.556 -25.022 1.00 92.06 86 GLY A N 1
ATOM 646 C CA . GLY A 1 86 ? -2.131 4.604 -26.104 1.00 92.06 86 GLY A CA 1
ATOM 647 C C . GLY A 1 86 ? -0.891 5.444 -25.800 1.00 92.06 86 GLY A C 1
ATOM 648 O O . GLY A 1 86 ? -0.033 5.586 -26.666 1.00 92.06 86 GLY A O 1
ATOM 649 N N . GLN A 1 87 ? -0.755 6.003 -24.590 1.00 91.81 87 GLN A N 1
ATOM 650 C CA . GLN A 1 87 ? 0.469 6.730 -24.230 1.00 91.81 87 GLN A CA 1
ATOM 651 C C . GLN A 1 87 ? 1.655 5.801 -23.955 1.00 91.81 87 GLN A C 1
ATOM 653 O O . GLN A 1 87 ? 2.771 6.294 -23.853 1.00 91.81 87 GLN A O 1
ATOM 658 N N . TYR A 1 88 ? 1.442 4.483 -23.876 1.00 87.44 88 TYR A N 1
ATOM 659 C CA . TYR A 1 88 ? 2.513 3.501 -23.681 1.00 87.44 88 TYR A CA 1
ATOM 660 C C . TYR A 1 88 ? 3.645 3.623 -24.710 1.00 87.44 88 TYR A C 1
ATOM 662 O O . TYR A 1 88 ? 4.794 3.378 -24.377 1.00 87.44 88 TYR A O 1
ATOM 670 N N . GLU A 1 89 ? 3.355 4.069 -25.939 1.00 89.25 89 GLU A N 1
ATOM 671 C CA . GLU A 1 89 ? 4.370 4.271 -26.987 1.00 89.25 89 GLU A CA 1
ATOM 672 C C . GLU A 1 89 ? 5.399 5.368 -26.650 1.00 89.25 89 GLU A C 1
ATOM 674 O O . GLU A 1 89 ? 6.411 5.494 -27.338 1.00 89.25 89 GLU A O 1
ATOM 679 N N . GLN A 1 90 ? 5.128 6.191 -25.633 1.00 91.88 90 GLN A N 1
ATOM 680 C CA . GLN A 1 90 ? 5.984 7.301 -25.202 1.00 91.88 90 GLN A CA 1
ATOM 681 C C . GLN A 1 90 ? 6.933 6.913 -24.067 1.00 91.88 90 GLN A C 1
ATOM 683 O O . GLN A 1 90 ? 7.801 7.709 -23.716 1.00 91.88 90 GLN A O 1
ATOM 688 N N . TYR A 1 91 ? 6.756 5.730 -23.478 1.00 93.00 91 TYR A N 1
ATOM 689 C CA . TYR A 1 91 ? 7.449 5.323 -22.266 1.00 93.00 91 TYR A CA 1
ATOM 690 C C . TYR A 1 91 ? 8.172 3.995 -22.477 1.00 93.00 91 TYR A C 1
ATOM 692 O O . TYR A 1 91 ? 7.647 3.075 -23.099 1.00 93.00 91 TYR A O 1
ATOM 700 N N . ASP A 1 92 ? 9.365 3.891 -21.905 1.00 90.62 92 ASP A N 1
ATOM 701 C CA . ASP A 1 92 ? 10.147 2.659 -21.876 1.00 90.62 92 ASP A CA 1
ATOM 702 C C . ASP A 1 92 ? 9.844 1.852 -20.601 1.00 90.62 92 ASP A C 1
ATOM 704 O O . ASP A 1 92 ? 9.866 0.624 -20.617 1.00 90.62 92 ASP A O 1
ATOM 708 N N . ILE A 1 93 ? 9.549 2.542 -19.487 1.00 89.88 93 ILE A N 1
ATOM 709 C CA . ILE A 1 93 ? 9.322 1.944 -18.162 1.00 89.88 93 ILE A CA 1
ATOM 710 C C . ILE A 1 93 ? 8.134 2.628 -17.470 1.00 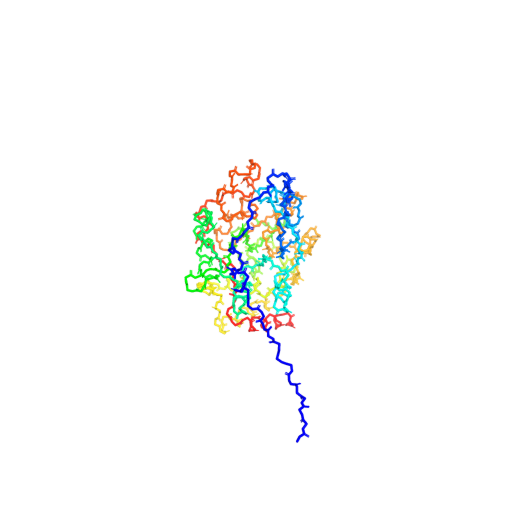89.88 93 ILE A C 1
ATOM 712 O O . ILE A 1 93 ? 8.020 3.855 -17.487 1.00 89.88 93 ILE A O 1
ATOM 716 N N . ALA A 1 94 ? 7.287 1.841 -16.800 1.00 91.75 94 ALA A N 1
ATOM 717 C CA . ALA A 1 94 ? 6.330 2.323 -15.803 1.00 91.75 94 ALA A CA 1
ATOM 718 C C . ALA A 1 94 ? 6.599 1.690 -14.437 1.00 91.75 94 ALA A C 1
ATOM 720 O O . ALA A 1 94 ? 6.971 0.521 -14.359 1.00 91.75 94 ALA A O 1
ATOM 721 N N . VAL A 1 95 ? 6.341 2.438 -13.362 1.00 90.62 95 VAL A N 1
ATOM 722 C CA . VAL A 1 95 ? 6.496 1.960 -11.976 1.00 90.62 95 VAL A CA 1
ATOM 723 C C . VAL A 1 95 ? 5.173 2.099 -11.201 1.00 90.62 95 VAL A C 1
ATOM 725 O O . VAL A 1 95 ? 5.052 2.945 -10.311 1.00 90.62 95 VAL A O 1
ATOM 728 N N . PRO A 1 96 ? 4.126 1.323 -11.544 1.00 91.44 96 PRO A N 1
ATOM 729 C CA . PRO A 1 96 ? 2.878 1.324 -10.790 1.00 91.44 96 PRO A CA 1
ATOM 730 C C . PRO A 1 96 ? 3.013 0.541 -9.473 1.00 91.44 96 PRO A C 1
ATOM 732 O O . PRO A 1 96 ? 3.959 -0.216 -9.270 1.00 91.44 96 PRO A O 1
ATOM 735 N N . ASN A 1 97 ? 2.018 0.665 -8.592 1.00 89.06 97 ASN A N 1
ATOM 736 C CA . ASN A 1 97 ? 1.831 -0.292 -7.507 1.00 89.06 97 ASN A CA 1
ATOM 737 C C . ASN A 1 97 ? 1.511 -1.668 -8.094 1.00 89.06 97 ASN A C 1
ATOM 739 O O . ASN A 1 97 ? 0.879 -1.791 -9.148 1.00 89.06 97 ASN A O 1
ATOM 743 N N . ASN A 1 98 ? 1.929 -2.709 -7.388 1.00 90.25 98 ASN A N 1
ATOM 744 C CA . ASN A 1 98 ? 1.912 -4.076 -7.886 1.00 90.25 98 ASN A CA 1
ATOM 745 C C . ASN A 1 98 ? 0.520 -4.598 -8.276 1.00 90.25 98 ASN A C 1
ATOM 747 O O . ASN A 1 98 ? 0.409 -5.354 -9.235 1.00 90.25 98 ASN A O 1
ATOM 751 N N . ASN A 1 99 ? -0.553 -4.144 -7.624 1.00 89.38 99 ASN A N 1
ATOM 752 C CA . ASN A 1 99 ? -1.925 -4.519 -7.981 1.00 89.38 99 ASN A CA 1
ATOM 753 C C . ASN A 1 99 ? -2.373 -4.039 -9.380 1.00 89.38 99 ASN A C 1
ATOM 755 O O . ASN A 1 99 ? -3.409 -4.478 -9.874 1.00 89.38 99 ASN A O 1
ATOM 759 N N . TYR A 1 100 ? -1.617 -3.152 -10.033 1.00 92.12 100 TYR A N 1
ATOM 760 C CA . TYR A 1 100 ? -1.872 -2.724 -11.412 1.00 92.12 100 TYR A CA 1
ATOM 761 C C . TYR A 1 100 ? -1.063 -3.490 -12.460 1.00 92.12 100 TYR A C 1
ATOM 763 O O . TYR A 1 100 ? -1.425 -3.428 -13.634 1.00 92.12 100 TYR A O 1
ATOM 771 N N . VAL A 1 101 ? -0.022 -4.231 -12.068 1.00 93.31 101 VAL A N 1
ATOM 772 C CA . VAL A 1 101 ? 0.766 -5.041 -13.010 1.00 93.31 101 VAL A CA 1
ATOM 773 C C . VAL A 1 101 ? -0.106 -6.126 -13.660 1.00 93.31 101 VAL A C 1
ATOM 775 O O . VAL A 1 101 ? -0.147 -6.144 -14.890 1.00 93.31 101 VAL A O 1
ATOM 778 N N . PRO A 1 102 ? -0.918 -6.917 -12.918 1.00 92.19 102 PRO A N 1
ATOM 779 C CA . PRO A 1 102 ? -1.850 -7.865 -13.534 1.00 92.19 102 PRO A CA 1
ATOM 780 C C . PRO A 1 102 ? -2.819 -7.204 -14.516 1.00 92.19 102 PRO A C 1
ATOM 782 O O . PRO A 1 102 ? -3.027 -7.715 -15.605 1.00 92.19 102 PRO A O 1
ATOM 785 N N . LYS A 1 103 ? -3.348 -6.014 -14.196 1.00 91.44 103 LYS A N 1
ATOM 786 C CA . LYS A 1 103 ? -4.254 -5.292 -15.108 1.00 91.44 103 LYS A CA 1
ATOM 787 C C . LYS A 1 103 ? -3.573 -4.888 -16.413 1.00 91.44 103 LYS A C 1
ATOM 789 O O . LYS A 1 103 ? -4.201 -4.876 -17.466 1.00 91.44 103 LYS A O 1
ATOM 794 N N . MET A 1 104 ? -2.299 -4.506 -16.339 1.00 92.88 104 MET A N 1
ATOM 795 C CA . MET A 1 104 ? -1.497 -4.185 -17.517 1.00 92.88 104 MET A CA 1
ATOM 796 C C . MET A 1 104 ? -1.159 -5.443 -18.332 1.00 92.88 104 MET A C 1
ATOM 798 O O . MET A 1 104 ? -1.159 -5.368 -19.559 1.00 92.88 104 MET A O 1
ATOM 802 N N . MET A 1 105 ? -0.932 -6.587 -17.674 1.00 92.88 105 MET A N 1
ATOM 803 C CA . MET A 1 105 ? -0.772 -7.892 -18.331 1.00 92.88 105 MET A CA 1
ATOM 804 C C . MET A 1 105 ? -2.062 -8.322 -19.041 1.00 92.88 105 MET A C 1
ATOM 806 O O . MET A 1 105 ? -2.030 -8.615 -20.231 1.00 92.88 105 MET A O 1
ATOM 810 N N . ASP A 1 106 ? -3.202 -8.275 -18.345 1.00 91.81 106 ASP A N 1
ATOM 811 C CA . ASP A 1 106 ? -4.525 -8.639 -18.873 1.00 91.81 106 ASP A CA 1
ATOM 812 C C . ASP A 1 106 ? -4.920 -7.775 -20.091 1.00 91.81 106 ASP A C 1
ATOM 814 O O . ASP A 1 106 ? -5.680 -8.208 -20.958 1.00 91.81 106 ASP A O 1
ATOM 818 N N . ALA A 1 107 ? -4.389 -6.551 -20.170 1.00 93.19 107 ALA A N 1
ATOM 819 C CA . ALA A 1 107 ? -4.590 -5.623 -21.279 1.00 93.19 107 ALA A CA 1
ATOM 820 C C . ALA A 1 107 ? -3.562 -5.761 -22.426 1.00 93.19 107 ALA A C 1
ATOM 822 O O . ALA A 1 107 ? -3.644 -4.992 -23.384 1.00 93.19 107 ALA A O 1
ATOM 823 N N . ASP A 1 108 ? -2.616 -6.707 -22.350 1.00 92.56 108 ASP A N 1
ATOM 824 C CA . ASP A 1 108 ? -1.534 -6.923 -23.331 1.00 92.56 108 ASP A CA 1
ATOM 825 C C . ASP A 1 108 ? -0.655 -5.670 -23.550 1.00 92.56 108 ASP A C 1
ATOM 827 O O . ASP A 1 108 ? -0.275 -5.317 -24.667 1.00 92.56 108 ASP A O 1
ATOM 831 N N . LEU A 1 109 ? -0.366 -4.944 -22.461 1.00 92.25 109 LEU A N 1
ATOM 832 C CA . LEU A 1 109 ? 0.363 -3.666 -22.490 1.00 92.25 109 LEU A CA 1
ATOM 833 C C . LEU A 1 109 ? 1.831 -3.770 -22.054 1.00 92.25 109 LEU A C 1
ATOM 835 O O . LEU A 1 109 ? 2.528 -2.751 -22.049 1.00 92.25 109 LEU A O 1
ATOM 839 N N . LEU A 1 110 ? 2.289 -4.960 -21.654 1.00 92.44 110 LEU A N 1
ATOM 840 C CA . LEU A 1 110 ? 3.623 -5.194 -21.100 1.00 92.44 110 LEU A CA 1
ATOM 841 C C . LEU A 1 110 ? 4.415 -6.186 -21.951 1.00 92.44 110 LEU A C 1
ATOM 843 O O . LEU A 1 110 ? 3.903 -7.219 -22.374 1.00 92.44 110 LEU A O 1
ATOM 847 N N . ALA A 1 111 ? 5.699 -5.894 -22.143 1.00 91.38 111 ALA A N 1
ATOM 848 C CA . ALA A 1 111 ? 6.654 -6.884 -22.617 1.00 91.38 111 ALA A CA 1
ATOM 849 C C . ALA A 1 111 ? 7.140 -7.746 -21.436 1.00 91.38 111 ALA A C 1
ATOM 851 O O . ALA A 1 111 ? 7.248 -7.224 -20.322 1.00 91.38 111 ALA A O 1
ATOM 852 N N . PRO A 1 112 ? 7.462 -9.033 -21.656 1.00 92.44 112 PRO A N 1
ATOM 853 C CA . PRO A 1 112 ? 8.103 -9.839 -20.629 1.00 92.44 112 PRO A CA 1
ATOM 854 C C . PRO A 1 112 ? 9.479 -9.258 -20.281 1.00 92.44 112 PRO A C 1
ATOM 856 O O . PRO A 1 112 ? 10.204 -8.755 -21.145 1.00 92.44 112 PRO A O 1
ATOM 859 N N . VAL A 1 113 ? 9.830 -9.347 -19.006 1.00 88.62 113 VAL A N 1
ATOM 860 C CA . VAL A 1 113 ? 11.139 -8.995 -18.470 1.00 88.62 113 VAL A CA 1
ATOM 861 C C . VAL A 1 113 ? 12.142 -10.061 -18.896 1.00 88.62 113 VAL A C 1
ATOM 863 O O . VAL A 1 113 ? 11.928 -11.254 -18.690 1.00 88.62 113 VAL A O 1
ATOM 866 N N . ASP A 1 114 ? 13.259 -9.624 -19.470 1.00 85.19 114 ASP A N 1
ATOM 867 C CA . ASP A 1 114 ? 14.394 -10.496 -19.750 1.00 85.19 114 ASP A CA 1
ATOM 868 C C . ASP A 1 114 ? 15.212 -10.683 -18.463 1.00 85.19 114 ASP A C 1
ATOM 870 O O . ASP A 1 114 ? 16.057 -9.859 -18.110 1.00 85.19 114 ASP A O 1
ATOM 874 N N . THR A 1 115 ? 14.927 -11.752 -17.718 1.00 80.75 115 THR A N 1
ATOM 875 C CA . THR A 1 115 ? 15.622 -12.042 -16.457 1.00 80.75 115 THR A CA 1
ATOM 876 C C . THR A 1 115 ? 17.089 -12.428 -16.664 1.00 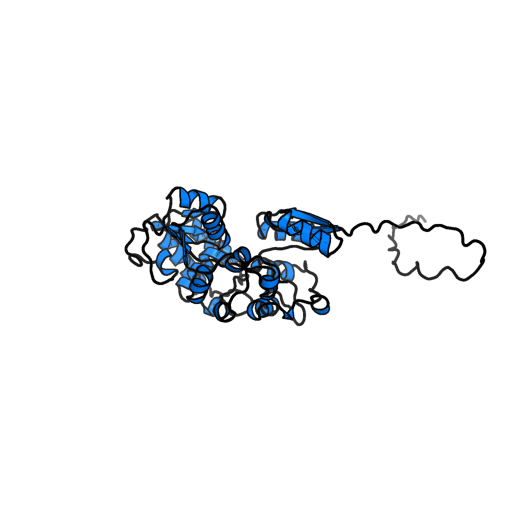80.75 115 THR A C 1
ATOM 878 O O . THR A 1 115 ? 17.877 -12.272 -15.735 1.00 80.75 115 THR A O 1
ATOM 881 N N . ASP A 1 116 ? 17.500 -12.852 -17.867 1.00 82.44 116 ASP A N 1
ATOM 882 C CA . ASP A 1 116 ? 18.896 -13.222 -18.150 1.00 82.44 116 ASP A CA 1
ATOM 883 C C . ASP A 1 116 ? 19.828 -12.000 -18.121 1.00 82.44 116 ASP A C 1
ATOM 885 O O . ASP A 1 116 ? 21.017 -12.119 -17.807 1.00 82.44 116 ASP A O 1
ATOM 889 N N . VAL A 1 117 ? 19.304 -10.807 -18.429 1.00 82.44 117 VAL A N 1
ATOM 890 C CA . VAL A 1 117 ? 20.056 -9.544 -18.320 1.00 82.44 117 VAL A CA 1
ATOM 891 C C . VAL A 1 117 ? 19.931 -8.892 -16.940 1.00 82.44 117 VAL A C 1
ATOM 893 O O . VAL A 1 117 ? 20.661 -7.945 -16.638 1.00 82.44 117 VAL A O 1
ATOM 896 N N . MET A 1 118 ? 19.047 -9.399 -16.076 1.00 82.81 118 MET A N 1
ATOM 897 C CA . MET A 1 118 ? 18.867 -8.915 -14.709 1.00 82.81 118 MET A CA 1
ATOM 898 C C . MET A 1 118 ? 19.875 -9.560 -13.758 1.00 82.81 118 MET A C 1
ATOM 900 O O . MET A 1 118 ? 19.555 -10.458 -12.985 1.00 82.81 118 MET A O 1
ATOM 904 N N . THR A 1 119 ? 21.104 -9.047 -13.754 1.00 83.81 119 THR A N 1
ATOM 905 C CA . THR A 1 119 ? 22.221 -9.625 -12.983 1.00 83.81 119 THR A CA 1
ATOM 906 C C . THR A 1 119 ? 22.013 -9.680 -11.464 1.00 83.81 119 THR A C 1
ATOM 908 O O . THR A 1 119 ? 22.767 -10.373 -10.792 1.00 83.81 119 THR A O 1
ATOM 911 N N . HIS A 1 120 ? 21.021 -8.963 -10.927 1.00 83.69 120 HIS A N 1
ATOM 912 C CA . HIS A 1 120 ? 20.663 -8.950 -9.501 1.00 83.69 120 HIS A CA 1
ATOM 913 C C . HIS A 1 120 ? 19.302 -9.604 -9.204 1.00 83.69 120 HIS A C 1
ATOM 915 O O . HIS A 1 120 ? 18.779 -9.453 -8.102 1.00 83.69 120 HIS A O 1
ATOM 921 N N . TRP A 1 121 ? 18.708 -10.327 -10.159 1.00 85.50 121 TRP A N 1
ATOM 922 C CA . TRP A 1 121 ? 17.434 -11.022 -9.945 1.00 85.50 121 TRP A CA 1
ATOM 923 C C . TRP A 1 121 ? 17.514 -12.019 -8.778 1.00 85.50 121 TRP A C 1
ATOM 925 O O . TRP A 1 121 ? 16.688 -12.003 -7.859 1.00 85.50 121 TRP A O 1
ATOM 935 N N . ASP A 1 122 ? 18.580 -12.819 -8.763 1.00 88.12 122 ASP A N 1
ATOM 936 C CA . ASP A 1 122 ? 18.853 -13.815 -7.722 1.00 88.12 122 ASP A CA 1
ATOM 937 C C . ASP A 1 122 ? 19.334 -13.196 -6.396 1.00 88.12 122 ASP A C 1
ATOM 939 O O . ASP A 1 122 ? 19.357 -13.877 -5.371 1.00 88.12 122 ASP A O 1
ATOM 943 N N . SER A 1 123 ? 19.649 -11.897 -6.382 1.00 87.81 123 SER A N 1
ATOM 944 C CA . SER A 1 123 ? 20.019 -11.164 -5.165 1.00 87.81 123 SER A CA 1
ATOM 945 C C . SER A 1 123 ? 18.810 -10.639 -4.387 1.00 87.81 123 SER A C 1
ATOM 947 O O . SER A 1 123 ? 18.951 -10.328 -3.212 1.00 87.81 123 SER A O 1
ATOM 949 N N . MET A 1 124 ? 17.615 -10.546 -4.988 1.00 88.56 124 MET A N 1
ATOM 950 C CA . MET A 1 124 ? 16.396 -10.137 -4.265 1.00 88.56 124 MET A CA 1
ATOM 951 C C . MET A 1 124 ? 16.058 -11.096 -3.103 1.00 88.56 124 MET A C 1
ATOM 953 O O . MET A 1 124 ? 16.525 -12.235 -3.061 1.00 88.56 124 MET A O 1
ATOM 957 N N . TYR A 1 125 ? 15.214 -10.683 -2.158 1.00 89.56 125 TYR A N 1
ATOM 958 C CA . TYR A 1 125 ? 14.632 -11.651 -1.222 1.00 89.56 125 TYR A CA 1
ATOM 959 C C . TYR A 1 125 ? 13.762 -12.668 -1.971 1.00 89.56 125 TYR A C 1
ATOM 961 O O . TYR A 1 125 ? 13.038 -12.301 -2.903 1.00 89.56 125 TYR A O 1
ATOM 969 N N . ASP A 1 126 ? 13.797 -13.931 -1.528 1.00 90.88 126 ASP A N 1
ATOM 970 C CA . ASP A 1 126 ? 12.981 -15.016 -2.095 1.00 90.88 126 ASP A CA 1
ATOM 971 C C . ASP A 1 126 ? 11.497 -14.636 -2.147 1.00 90.88 126 ASP A C 1
ATOM 973 O O . ASP A 1 126 ? 10.869 -14.793 -3.190 1.00 90.88 126 ASP A O 1
ATOM 977 N N . THR A 1 127 ? 10.979 -14.020 -1.082 1.00 89.00 127 THR A N 1
ATOM 978 C CA . THR A 1 127 ? 9.605 -13.510 -0.988 1.00 89.00 127 THR A CA 1
ATOM 979 C C . THR A 1 127 ? 9.227 -12.607 -2.170 1.00 89.00 127 THR A C 1
ATOM 981 O O . THR A 1 127 ? 8.191 -12.803 -2.802 1.00 89.00 127 THR A O 1
ATOM 984 N N . PHE A 1 128 ? 10.079 -11.644 -2.547 1.00 90.25 128 PHE A N 1
ATOM 985 C CA . PHE A 1 128 ? 9.778 -10.733 -3.660 1.00 90.25 128 PHE A CA 1
ATOM 986 C C . PHE A 1 128 ? 9.968 -11.388 -5.028 1.00 90.25 128 PHE A C 1
ATOM 988 O O . PHE A 1 128 ? 9.195 -11.100 -5.945 1.00 90.25 128 PHE A O 1
ATOM 995 N N . ARG A 1 129 ? 10.936 -12.303 -5.174 1.00 90.62 129 ARG A N 1
ATOM 996 C CA . ARG A 1 129 ? 11.031 -13.140 -6.380 1.00 90.62 129 ARG A CA 1
ATOM 997 C C . ARG A 1 129 ? 9.779 -13.983 -6.564 1.00 90.62 129 ARG A C 1
ATOM 999 O O . ARG A 1 129 ? 9.257 -14.060 -7.673 1.00 90.62 129 ARG A O 1
ATOM 1006 N N . GLU A 1 130 ? 9.290 -14.618 -5.508 1.00 90.44 130 GLU A N 1
ATOM 1007 C CA . GLU A 1 130 ? 8.074 -15.423 -5.555 1.00 90.44 130 GLU A CA 1
ATOM 1008 C C . GLU A 1 130 ? 6.861 -14.560 -5.911 1.00 90.44 130 GLU A C 1
ATOM 1010 O O . GLU A 1 130 ? 6.077 -14.943 -6.778 1.00 90.44 130 GLU A O 1
ATOM 1015 N N . PHE A 1 131 ? 6.745 -13.350 -5.355 1.00 89.50 131 PHE A N 1
ATOM 1016 C CA . PHE A 1 131 ? 5.687 -12.411 -5.747 1.00 89.50 131 PHE A CA 1
ATOM 1017 C C . PHE A 1 131 ? 5.761 -12.040 -7.222 1.00 89.50 131 PHE A C 1
ATOM 1019 O O . PHE A 1 131 ? 4.727 -12.005 -7.881 1.00 89.50 131 PHE A O 1
ATOM 1026 N N . ALA A 1 132 ? 6.959 -11.806 -7.758 1.00 90.88 132 ALA A N 1
ATOM 1027 C CA . ALA A 1 132 ? 7.117 -11.499 -9.172 1.00 90.88 132 ALA A CA 1
ATOM 1028 C C . ALA A 1 132 ? 6.695 -12.677 -10.064 1.00 90.88 132 ALA A C 1
ATOM 1030 O O . ALA A 1 132 ? 5.927 -12.490 -11.004 1.00 90.88 132 ALA A O 1
ATOM 1031 N N . ASN A 1 133 ? 7.124 -13.895 -9.723 1.00 90.69 133 ASN A N 1
ATOM 1032 C CA . ASN A 1 133 ? 6.776 -15.109 -10.465 1.00 90.69 133 ASN A CA 1
ATOM 1033 C C . ASN A 1 133 ? 5.291 -15.487 -10.350 1.00 90.69 133 ASN A C 1
ATOM 1035 O O . ASN A 1 133 ? 4.745 -16.111 -11.254 1.00 90.69 133 ASN A O 1
ATOM 1039 N N . THR A 1 134 ? 4.631 -15.130 -9.248 1.00 90.56 134 THR A N 1
ATOM 1040 C CA . THR A 1 134 ? 3.218 -15.456 -9.023 1.00 90.56 134 THR A CA 1
ATOM 1041 C C . THR A 1 134 ? 2.300 -14.345 -9.516 1.00 90.56 134 THR A C 1
ATOM 1043 O O . THR A 1 134 ? 1.489 -14.577 -10.404 1.00 90.56 134 THR A O 1
ATOM 1046 N N 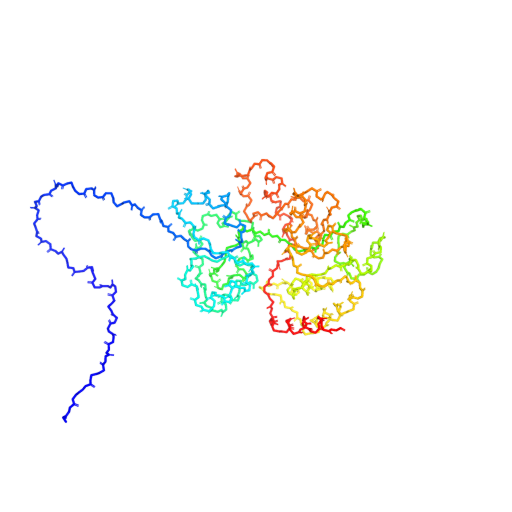. GLN A 1 135 ? 2.418 -13.132 -8.980 1.00 91.50 135 GLN A N 1
ATOM 1047 C CA . GLN A 1 135 ? 1.501 -12.025 -9.264 1.00 91.50 135 GLN A CA 1
ATOM 1048 C C . GLN A 1 135 ? 1.753 -11.392 -10.631 1.00 91.50 135 GLN A C 1
ATOM 1050 O O . GLN A 1 135 ? 0.820 -10.866 -11.228 1.00 91.50 135 GLN A O 1
ATOM 1055 N N . PHE A 1 136 ? 2.999 -11.398 -11.112 1.00 92.62 136 PHE A N 1
ATOM 1056 C CA . PHE A 1 136 ? 3.378 -10.763 -12.381 1.00 92.62 136 PHE A CA 1
ATOM 1057 C C . PHE A 1 136 ? 3.809 -11.789 -13.432 1.00 92.62 136 PHE A C 1
ATOM 1059 O O . PHE A 1 136 ? 4.411 -11.410 -14.436 1.00 92.62 136 PHE A O 1
ATOM 1066 N N . GLY A 1 137 ? 3.562 -13.077 -13.185 1.00 91.88 137 GLY A N 1
ATOM 1067 C CA . GLY A 1 137 ? 3.984 -14.171 -14.049 1.00 91.88 137 GLY A CA 1
ATOM 1068 C C . GLY A 1 137 ? 2.862 -14.702 -14.935 1.00 91.88 137 GLY A C 1
ATOM 1069 O O . GLY A 1 137 ? 1.717 -14.815 -14.501 1.00 91.88 137 GLY A O 1
ATOM 1070 N N . ASP A 1 138 ? 3.215 -15.073 -16.165 1.00 91.38 138 ASP A N 1
ATOM 1071 C CA . ASP A 1 138 ? 2.395 -15.910 -17.046 1.00 91.38 138 ASP A CA 1
ATOM 1072 C C . ASP A 1 138 ? 3.287 -16.969 -17.717 1.00 91.38 138 ASP A C 1
ATOM 1074 O O . ASP A 1 138 ? 4.153 -16.667 -18.547 1.00 91.38 138 ASP A O 1
ATOM 1078 N N . GLY A 1 139 ? 3.102 -18.228 -17.313 1.00 88.94 139 GLY A N 1
ATOM 1079 C CA . GLY A 1 139 ? 3.957 -19.342 -17.718 1.00 88.94 139 GLY A CA 1
ATOM 1080 C C . GLY A 1 139 ? 5.404 -19.162 -17.251 1.00 88.94 139 GLY A C 1
ATOM 1081 O O . GLY A 1 139 ? 5.658 -19.022 -16.059 1.00 88.94 139 GLY A O 1
ATOM 1082 N N . ASP A 1 140 ? 6.342 -19.183 -18.201 1.00 88.19 140 ASP A N 1
ATOM 1083 C CA . ASP A 1 140 ? 7.779 -19.002 -17.942 1.00 88.19 140 ASP A CA 1
ATOM 1084 C C . ASP A 1 140 ? 8.206 -17.518 -17.955 1.00 88.19 140 ASP A C 1
ATOM 1086 O O . ASP A 1 140 ? 9.381 -17.213 -17.758 1.00 88.19 140 ASP A O 1
ATOM 1090 N N . ASN A 1 141 ? 7.280 -16.590 -18.229 1.00 92.25 141 ASN A N 1
ATOM 1091 C CA . ASN A 1 141 ? 7.573 -15.162 -18.326 1.00 92.25 141 ASN A CA 1
ATOM 1092 C C . ASN A 1 141 ? 7.158 -14.420 -17.055 1.00 92.25 141 ASN A C 1
ATOM 1094 O O . ASN A 1 141 ? 6.105 -14.696 -16.482 1.00 92.25 141 ASN A O 1
ATOM 1098 N N . VAL A 1 142 ? 7.927 -13.393 -16.695 1.00 93.25 142 VAL A N 1
ATOM 1099 C CA . VAL A 1 142 ? 7.571 -12.402 -15.672 1.00 93.25 142 VAL A CA 1
ATOM 1100 C C . VAL A 1 142 ? 7.465 -11.027 -16.325 1.00 93.25 142 VAL A C 1
ATOM 1102 O O . VAL A 1 142 ? 8.240 -10.713 -17.219 1.00 93.25 142 VAL A O 1
ATOM 1105 N N . TYR A 1 143 ? 6.514 -10.200 -15.898 1.00 93.44 143 TYR A N 1
ATOM 1106 C CA . TYR A 1 143 ? 6.183 -8.914 -16.532 1.00 93.44 143 TYR A CA 1
ATOM 1107 C C . TYR A 1 143 ? 6.456 -7.696 -15.641 1.00 93.44 143 TYR A C 1
ATOM 1109 O O . TYR A 1 143 ? 6.188 -6.561 -16.032 1.00 93.44 143 TYR A O 1
ATOM 1117 N N . GLY A 1 144 ? 6.998 -7.909 -14.442 1.00 91.62 144 GLY A N 1
ATOM 1118 C CA . GLY A 1 144 ? 7.310 -6.842 -13.500 1.00 91.62 144 GLY A CA 1
ATOM 1119 C C . GLY A 1 144 ? 8.473 -7.197 -12.585 1.00 91.62 144 GLY A C 1
ATOM 1120 O O . GLY A 1 144 ? 8.684 -8.357 -12.241 1.00 91.62 144 GLY A O 1
ATOM 1121 N N . VAL A 1 145 ? 9.212 -6.172 -12.170 1.00 90.00 145 VAL A N 1
ATOM 1122 C CA . VAL A 1 145 ? 10.341 -6.293 -11.245 1.00 90.00 145 VAL A CA 1
ATOM 1123 C C . VAL A 1 145 ? 9.996 -5.521 -9.972 1.00 90.00 145 VAL A C 1
ATOM 1125 O O . VAL A 1 145 ? 9.830 -4.301 -10.042 1.00 90.00 145 VAL A O 1
ATOM 1128 N N . PRO A 1 146 ? 9.875 -6.181 -8.808 1.00 90.31 146 PRO A N 1
ATOM 1129 C CA . PRO A 1 146 ? 9.826 -5.481 -7.531 1.00 90.31 146 PRO A CA 1
ATOM 1130 C C . PRO A 1 146 ? 11.106 -4.658 -7.340 1.00 90.31 146 PRO A C 1
ATOM 1132 O O . PRO A 1 146 ? 12.198 -5.166 -7.568 1.00 90.31 146 PRO A O 1
ATOM 1135 N N . ILE A 1 147 ? 10.991 -3.394 -6.926 1.00 82.75 147 ILE A N 1
ATOM 1136 C CA . ILE A 1 147 ? 12.165 -2.523 -6.693 1.00 82.75 147 ILE A CA 1
ATOM 1137 C C . ILE A 1 147 ? 12.232 -1.972 -5.267 1.00 82.75 147 ILE A C 1
ATOM 1139 O O . ILE A 1 147 ? 13.310 -1.717 -4.744 1.00 82.75 147 ILE A O 1
ATOM 1143 N N . ARG A 1 148 ? 11.074 -1.804 -4.631 1.00 81.00 148 ARG A N 1
ATOM 1144 C CA . ARG A 1 148 ? 10.909 -1.368 -3.245 1.00 81.00 148 ARG A CA 1
ATOM 1145 C C . ARG A 1 148 ? 9.599 -1.926 -2.727 1.00 81.00 148 ARG A C 1
ATOM 1147 O O . ARG A 1 148 ? 8.713 -2.248 -3.524 1.00 81.00 148 ARG A O 1
ATOM 1154 N N . PHE A 1 149 ? 9.450 -1.966 -1.416 1.00 82.75 149 PHE A N 1
ATOM 1155 C CA . PHE A 1 149 ? 8.176 -2.308 -0.812 1.00 82.75 149 PHE A CA 1
ATOM 1156 C C . PHE A 1 149 ? 7.870 -1.426 0.393 1.00 82.75 149 PHE A C 1
ATOM 1158 O O . PHE A 1 149 ? 8.685 -0.635 0.857 1.00 82.75 149 PHE A O 1
ATOM 1165 N N . GLY A 1 150 ? 6.638 -1.563 0.850 1.00 82.06 150 GLY A N 1
ATOM 1166 C CA . GLY A 1 150 ? 6.121 -1.011 2.084 1.00 82.06 150 GLY A CA 1
ATOM 1167 C C . GLY A 1 150 ? 4.916 -1.850 2.480 1.00 82.06 150 GLY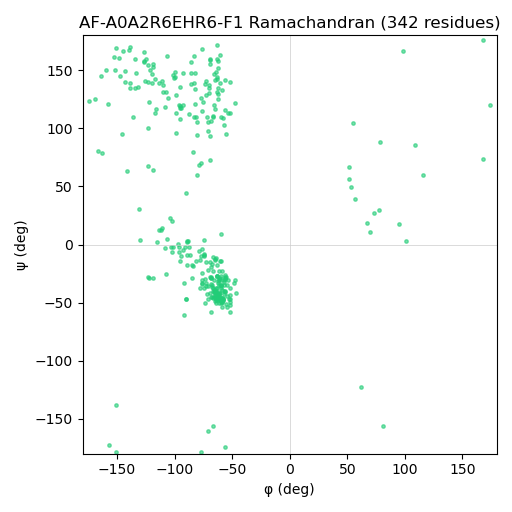 A C 1
ATOM 1168 O O . GLY A 1 150 ? 4.618 -2.872 1.857 1.00 82.06 150 GLY A O 1
ATOM 1169 N N . TRP A 1 151 ? 4.209 -1.411 3.501 1.00 83.12 151 TRP A N 1
ATOM 1170 C CA . TRP A 1 151 ? 3.069 -2.128 4.053 1.00 83.12 151 TRP A CA 1
ATOM 1171 C C . TRP A 1 151 ? 1.955 -1.154 4.401 1.00 83.12 151 TRP A C 1
ATOM 1173 O O . TRP A 1 151 ? 2.164 0.062 4.448 1.00 83.12 151 TRP A O 1
ATOM 1183 N N . TYR A 1 152 ? 0.783 -1.725 4.654 1.00 87.38 152 TYR A N 1
ATOM 1184 C CA . TYR A 1 152 ? -0.329 -1.031 5.276 1.00 87.38 152 TYR A CA 1
ATOM 1185 C C . TYR A 1 152 ? -0.543 -1.585 6.680 1.00 87.38 152 TYR A C 1
ATOM 1187 O O . TYR A 1 152 ? -0.488 -2.792 6.903 1.00 87.38 152 TYR A O 1
ATOM 1195 N N . GLY A 1 153 ? -0.787 -0.692 7.624 1.00 90.56 153 GLY A N 1
ATOM 1196 C CA . GLY A 1 153 ? -0.980 -0.985 9.032 1.00 90.56 153 GLY A CA 1
ATOM 1197 C C . GLY A 1 153 ? -1.888 0.064 9.650 1.00 90.56 153 GLY A C 1
ATOM 1198 O O . GLY A 1 153 ? -2.877 0.477 9.045 1.00 90.56 153 GLY A O 1
ATOM 1199 N N . TYR A 1 154 ? -1.557 0.508 10.850 1.00 93.12 154 TYR A N 1
ATOM 1200 C CA . TYR A 1 154 ? -2.150 1.691 11.441 1.00 93.12 154 TYR A CA 1
ATOM 1201 C C . TYR A 1 154 ? -1.120 2.484 12.242 1.00 93.12 154 TYR A C 1
ATOM 1203 O O . TYR A 1 154 ? -0.298 1.921 12.966 1.00 93.12 154 TYR A O 1
ATOM 1211 N N . GLY A 1 155 ? -1.202 3.806 12.130 1.00 94.06 155 GLY A N 1
ATOM 1212 C CA . GLY A 1 155 ? -0.496 4.748 12.984 1.00 94.06 155 GLY A CA 1
ATOM 1213 C C . GLY A 1 155 ? -1.370 5.141 14.169 1.00 94.06 155 GLY A C 1
ATOM 1214 O O . GLY A 1 155 ? -2.593 5.217 14.033 1.00 94.06 155 GLY A O 1
ATOM 1215 N N . TYR A 1 156 ? -0.764 5.407 15.322 1.00 96.31 156 TYR A N 1
ATOM 1216 C CA . TYR A 1 156 ? -1.477 5.882 16.504 1.00 96.31 156 TYR A CA 1
ATOM 1217 C C . TYR A 1 156 ? -0.673 6.913 17.311 1.00 96.31 156 TYR A C 1
ATOM 1219 O O . TYR A 1 156 ? 0.560 6.890 17.335 1.00 96.31 156 TYR A O 1
ATOM 1227 N N . ASP A 1 157 ? -1.388 7.834 17.959 1.00 97.19 157 ASP A N 1
ATOM 1228 C CA . ASP A 1 157 ? -0.812 8.871 18.817 1.00 97.19 157 ASP A CA 1
ATOM 1229 C C . ASP A 1 157 ? -0.483 8.302 20.201 1.00 97.19 157 ASP A C 1
ATOM 1231 O O . ASP A 1 157 ? -1.371 8.098 21.030 1.00 97.19 157 ASP A O 1
ATOM 1235 N N . THR A 1 158 ? 0.801 8.078 20.480 1.00 96.19 158 THR A N 1
ATOM 1236 C CA . THR A 1 158 ? 1.260 7.497 21.755 1.00 96.19 158 THR A CA 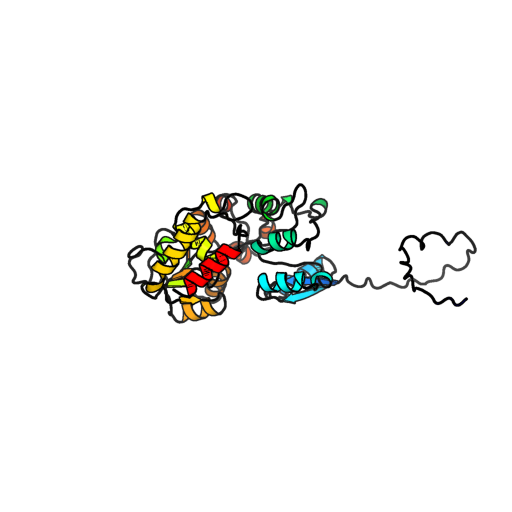1
ATOM 1237 C C . THR A 1 158 ? 1.030 8.397 22.971 1.00 96.19 158 THR A C 1
ATOM 1239 O O . THR A 1 158 ? 1.181 7.942 24.106 1.00 96.19 158 THR A O 1
ATOM 1242 N N . ARG A 1 159 ? 0.665 9.672 22.773 1.00 95.81 159 ARG A N 1
ATOM 1243 C CA . ARG A 1 159 ? 0.338 10.599 23.870 1.00 95.81 159 ARG A CA 1
ATOM 1244 C C . ARG A 1 159 ? -1.021 10.285 24.491 1.00 95.81 159 ARG A C 1
ATOM 1246 O O . ARG A 1 159 ? -1.200 10.544 25.678 1.00 95.81 159 ARG A O 1
ATOM 1253 N N . GLU A 1 160 ? -1.938 9.732 23.699 1.00 96.19 160 GLU A N 1
ATOM 1254 C CA . GLU A 1 160 ? -3.333 9.472 24.084 1.00 96.19 160 GLU A CA 1
ATOM 1255 C C . GLU A 1 160 ? -3.691 7.978 24.022 1.00 96.19 160 GLU A C 1
ATOM 1257 O O . GLU A 1 160 ? -4.531 7.508 24.787 1.00 96.19 160 GLU A O 1
ATOM 1262 N N . VAL A 1 161 ? -3.045 7.209 23.141 1.00 96.81 161 VAL A N 1
ATOM 1263 C CA . VAL A 1 161 ? -3.314 5.781 22.936 1.00 96.81 161 VAL A CA 1
ATOM 1264 C C . VAL A 1 161 ? -2.149 4.949 23.490 1.00 96.81 161 VAL A C 1
ATOM 1266 O O . VAL A 1 161 ? -1.018 5.080 23.013 1.00 96.81 161 VAL A O 1
ATOM 1269 N N . PRO A 1 162 ? -2.387 4.077 24.489 1.00 94.56 162 PRO A N 1
ATOM 1270 C CA . PRO A 1 162 ? -1.326 3.285 25.104 1.00 94.56 162 PRO A CA 1
ATOM 1271 C C . PRO A 1 162 ? -0.777 2.212 24.154 1.00 94.56 162 PRO A C 1
ATOM 1273 O O . PRO A 1 162 ? -1.453 1.774 23.220 1.00 94.56 162 PRO A O 1
ATOM 1276 N N . GLU A 1 163 ? 0.440 1.732 24.432 1.00 91.06 163 GLU A N 1
ATOM 1277 C CA . GLU A 1 163 ? 0.963 0.514 23.801 1.00 91.06 163 GLU A CA 1
ATOM 1278 C C . GLU A 1 163 ? 0.018 -0.672 24.029 1.00 91.06 163 GLU A C 1
ATOM 1280 O O . GLU A 1 163 ? -0.562 -0.838 25.106 1.00 91.06 163 GLU A O 1
ATOM 1285 N N . HIS A 1 164 ? -0.128 -1.504 23.003 1.00 91.00 164 HIS A N 1
ATOM 1286 C CA . HIS A 1 164 ? -1.072 -2.613 22.985 1.00 91.00 164 HIS A CA 1
ATOM 1287 C C . HIS A 1 164 ? -0.563 -3.745 22.090 1.00 91.00 164 HIS A C 1
ATOM 1289 O O . HIS A 1 164 ? 0.413 -3.590 21.354 1.00 91.00 164 HIS A O 1
ATOM 1295 N N . GLU A 1 165 ? -1.219 -4.903 22.168 1.00 88.56 165 GLU A N 1
ATOM 1296 C CA . GLU A 1 165 ? -0.935 -6.001 21.244 1.00 88.56 165 GLU A CA 1
ATOM 1297 C C . GLU A 1 165 ? -1.274 -5.566 19.807 1.00 88.56 165 GLU A C 1
ATOM 1299 O O . GLU A 1 165 ? -2.352 -5.023 19.588 1.00 88.56 165 GLU A O 1
ATOM 1304 N N . PRO A 1 166 ? -0.400 -5.767 18.809 1.00 84.62 166 PRO A N 1
ATOM 1305 C CA . PRO A 1 166 ? -0.676 -5.323 17.445 1.00 84.62 166 PRO A CA 1
ATOM 1306 C C . PRO A 1 166 ? -1.855 -6.076 16.816 1.00 84.62 166 PRO A C 1
ATOM 1308 O O . PRO A 1 166 ? -1.806 -7.297 16.642 1.00 84.62 166 PRO A O 1
ATOM 1311 N N . SER A 1 167 ? -2.911 -5.362 16.424 1.00 89.94 167 SER A N 1
ATOM 1312 C CA . SER A 1 167 ? -4.052 -5.962 15.727 1.00 89.94 167 SER A CA 1
ATOM 1313 C C . SER A 1 167 ? -4.934 -4.918 15.057 1.00 89.94 167 SER A C 1
ATOM 1315 O O . SER A 1 167 ? -5.210 -3.872 15.640 1.00 89.94 167 SER A O 1
ATOM 1317 N N . TYR A 1 168 ? -5.502 -5.254 13.894 1.00 93.25 168 TYR A N 1
ATOM 1318 C CA . TYR A 1 168 ? -6.557 -4.439 13.284 1.00 93.25 168 TYR A CA 1
ATOM 1319 C C . TYR A 1 168 ? -7.799 -4.281 14.172 1.00 93.25 168 TYR A C 1
ATOM 1321 O O . TYR A 1 168 ? -8.584 -3.370 13.937 1.00 93.25 168 TYR A O 1
ATOM 1329 N N . LYS A 1 169 ? -7.954 -5.086 15.234 1.00 94.38 169 LYS A N 1
ATOM 1330 C CA . LYS A 1 169 ? -9.016 -4.935 16.240 1.00 94.38 169 LYS A CA 1
ATOM 1331 C C . LYS A 1 169 ? -9.158 -3.510 16.773 1.00 94.38 169 LYS A C 1
ATOM 1333 O O . LYS A 1 169 ? -10.285 -3.099 17.015 1.00 94.38 169 LYS A O 1
ATOM 1338 N N . ILE A 1 170 ? -8.076 -2.732 16.891 1.00 95.31 170 ILE A N 1
ATOM 1339 C CA . ILE A 1 170 ? -8.164 -1.328 17.331 1.00 95.31 170 ILE A CA 1
ATOM 1340 C C . ILE A 1 170 ? -9.082 -0.475 16.440 1.00 95.31 170 ILE A C 1
ATOM 1342 O O . ILE A 1 170 ? -9.752 0.435 16.924 1.00 95.31 170 ILE A O 1
ATOM 1346 N N . LEU A 1 171 ? -9.146 -0.796 15.144 1.00 95.75 171 LEU A N 1
ATOM 1347 C CA . LEU A 1 171 ? -9.949 -0.072 14.167 1.00 95.75 171 LEU A CA 1
ATOM 1348 C C . LEU A 1 171 ? -11.444 -0.414 14.300 1.00 95.75 171 LEU A C 1
ATOM 1350 O O . LEU A 1 171 ? -12.282 0.398 13.913 1.00 95.75 171 LEU A O 1
ATOM 1354 N N . PHE A 1 172 ? -11.797 -1.584 14.848 1.00 96.25 172 PHE A N 1
ATOM 1355 C CA . PHE A 1 172 ? -13.156 -2.145 14.777 1.00 96.25 172 PHE A CA 1
ATOM 1356 C C . PHE A 1 172 ? -13.814 -2.444 16.138 1.00 96.25 172 PHE A C 1
ATOM 1358 O O . PHE A 1 172 ? -15.039 -2.407 16.227 1.00 96.25 172 PHE A O 1
ATOM 1365 N N . GLU A 1 173 ? -13.048 -2.737 17.195 1.00 95.12 173 GLU A N 1
ATOM 1366 C CA . GLU A 1 173 ? -13.557 -3.250 18.480 1.00 95.12 173 GLU A CA 1
ATOM 1367 C C . GLU A 1 173 ? -13.514 -2.207 19.609 1.00 95.12 173 GLU A C 1
ATOM 1369 O O . GLU A 1 173 ? -12.492 -1.561 19.860 1.00 95.12 173 GLU A O 1
ATOM 1374 N N . ASP A 1 174 ? -14.630 -2.047 20.328 1.00 91.56 174 ASP A N 1
ATOM 1375 C CA . ASP A 1 174 ? -14.717 -1.148 21.485 1.00 91.56 174 ASP A CA 1
ATOM 1376 C C . ASP A 1 174 ? -13.899 -1.700 22.649 1.00 91.56 174 ASP A C 1
ATOM 1378 O O . ASP A 1 174 ? -13.950 -2.893 22.952 1.00 91.56 174 ASP A O 1
ATOM 1382 N N . GLY A 1 175 ? -13.165 -0.822 23.335 1.00 91.12 175 GLY A N 1
ATOM 1383 C CA . GLY A 1 175 ? -12.374 -1.203 24.505 1.00 91.12 175 GLY A CA 1
ATOM 1384 C C . GLY A 1 175 ? -11.190 -2.122 24.197 1.00 91.12 175 GLY A C 1
ATOM 1385 O O . GLY A 1 175 ? -10.676 -2.761 25.115 1.00 91.12 175 GLY A O 1
ATOM 1386 N N . TYR A 1 176 ? -10.746 -2.198 22.935 1.00 94.38 176 TYR A N 1
ATOM 1387 C CA . TYR A 1 176 ? -9.506 -2.895 22.582 1.00 94.38 176 TYR A CA 1
ATOM 1388 C C . TYR A 1 176 ? -8.285 -2.285 23.292 1.00 94.38 176 TYR A C 1
ATOM 1390 O O . TYR A 1 176 ? -7.377 -2.999 23.715 1.00 94.38 176 TYR A O 1
ATOM 1398 N N . VAL A 1 177 ? -8.306 -0.962 23.468 1.00 95.12 177 VAL A N 1
ATOM 1399 C CA . VAL A 1 177 ? -7.328 -0.177 24.227 1.00 95.12 177 VAL A CA 1
ATOM 1400 C C . VAL A 1 177 ? -8.039 0.685 25.270 1.00 95.12 177 VAL A C 1
ATOM 1402 O O . VAL A 1 177 ? -9.222 0.992 25.125 1.00 95.12 177 VAL A O 1
ATOM 1405 N N . ASP A 1 178 ? -7.313 1.095 26.312 1.00 94.56 178 ASP A N 1
ATOM 1406 C CA . ASP A 1 178 ? -7.796 2.043 27.330 1.00 94.56 178 ASP A CA 1
ATOM 1407 C C . ASP A 1 178 ? -7.686 3.493 26.820 1.00 94.56 178 ASP A C 1
ATOM 1409 O O . ASP A 1 178 ? -6.936 4.305 27.355 1.00 94.56 178 ASP A O 1
ATOM 1413 N N . ALA A 1 179 ? -8.379 3.780 25.714 1.00 94.00 179 ALA A N 1
ATOM 1414 C CA . ALA A 1 179 ? -8.495 5.099 25.098 1.00 94.00 179 ALA A CA 1
ATOM 1415 C C . ALA A 1 179 ? -9.872 5.241 24.430 1.00 94.00 179 ALA A C 1
ATOM 1417 O O . ALA A 1 179 ? -10.413 4.270 23.896 1.00 94.00 179 ALA A O 1
ATOM 1418 N N . ASP A 1 180 ? -10.435 6.449 24.459 1.00 93.19 180 ASP A N 1
ATOM 1419 C CA . ASP A 1 180 ? -11.671 6.762 23.739 1.00 93.19 180 ASP A CA 1
ATOM 1420 C C . ASP A 1 180 ? -11.341 7.045 22.270 1.00 93.19 180 ASP A C 1
ATOM 1422 O O . ASP A 1 180 ? -10.683 8.037 21.952 1.00 93.19 180 ASP A O 1
ATOM 1426 N N . LEU A 1 181 ? -11.749 6.132 21.390 1.00 95.44 181 LEU A N 1
ATOM 1427 C CA . LEU A 1 181 ? -11.490 6.202 19.953 1.00 95.44 181 LEU A CA 1
ATOM 1428 C C . LEU A 1 181 ? -12.745 6.564 19.147 1.00 95.44 181 LEU A C 1
ATOM 1430 O O . LEU A 1 181 ? -12.685 6.576 17.916 1.00 95.44 181 LEU A O 1
ATOM 1434 N N . ASP A 1 182 ? -13.873 6.859 19.801 1.00 91.06 182 ASP A N 1
ATOM 1435 C CA . ASP A 1 182 ? -15.124 7.178 19.114 1.00 91.06 182 ASP A CA 1
ATOM 1436 C C . ASP A 1 182 ? -14.986 8.477 18.309 1.00 91.06 182 ASP A C 1
ATOM 1438 O O . ASP A 1 182 ? -14.749 9.561 18.842 1.00 91.06 182 ASP A O 1
ATOM 1442 N N . GLY A 1 183 ? -15.121 8.366 16.986 1.00 94.44 183 GLY A N 1
ATOM 1443 C CA . GLY A 1 183 ? -14.882 9.475 16.063 1.00 94.44 183 GLY A CA 1
ATOM 1444 C C . GLY A 1 183 ? -13.408 9.881 15.961 1.00 94.44 183 GLY A C 1
ATOM 1445 O O . GLY A 1 183 ? -13.117 10.925 15.388 1.00 94.44 183 GLY A O 1
ATOM 1446 N N . GLY A 1 184 ? -12.491 9.082 16.515 1.00 95.94 184 GLY A N 1
ATOM 1447 C CA . GLY A 1 184 ? -11.044 9.296 16.529 1.00 95.94 184 GLY A CA 1
ATOM 1448 C C . GLY A 1 184 ? -10.274 8.299 15.661 1.00 95.94 184 GLY A C 1
ATOM 1449 O O . GLY A 1 184 ? -9.056 8.189 15.810 1.00 95.94 184 GLY A O 1
ATOM 1450 N N . ILE A 1 185 ? -10.964 7.564 14.783 1.00 97.81 185 ILE A N 1
ATOM 1451 C CA . ILE A 1 185 ? -10.366 6.597 13.852 1.00 97.81 185 ILE A CA 1
ATOM 1452 C C . ILE A 1 185 ? -10.538 7.081 12.412 1.00 97.81 185 ILE A C 1
ATOM 1454 O O . ILE A 1 185 ? -11.619 7.534 12.043 1.00 97.81 185 ILE A O 1
ATOM 1458 N N . ILE A 1 186 ? -9.523 6.932 11.564 1.00 97.25 186 ILE A N 1
ATOM 1459 C CA . ILE A 1 186 ? -9.697 7.065 10.110 1.00 97.25 186 ILE A CA 1
ATOM 1460 C C . ILE A 1 186 ? -9.344 5.774 9.379 1.00 97.25 186 ILE A C 1
ATOM 1462 O O . ILE A 1 186 ? -8.508 4.981 9.816 1.00 97.25 186 ILE A O 1
ATOM 1466 N N . MET A 1 187 ? -9.969 5.599 8.219 1.00 97.00 187 MET A N 1
ATOM 1467 C CA . MET A 1 187 ? -9.632 4.568 7.241 1.00 97.00 187 MET A CA 1
ATOM 1468 C C . MET A 1 187 ? -9.323 5.236 5.895 1.00 97.00 187 MET A C 1
ATOM 1470 O O . MET A 1 187 ? -9.833 6.318 5.602 1.00 97.00 187 MET A O 1
ATOM 1474 N N . TYR A 1 188 ? -8.525 4.600 5.037 1.00 94.75 188 TYR A N 1
ATOM 1475 C CA . TYR A 1 188 ? -8.309 5.122 3.687 1.00 94.75 188 TYR A CA 1
ATOM 1476 C C . TYR A 1 188 ? -9.590 5.106 2.845 1.00 94.75 188 TYR A C 1
ATOM 1478 O O . TYR A 1 188 ? -10.329 4.119 2.838 1.00 94.75 188 TYR A O 1
ATOM 1486 N N . ASP A 1 189 ? -9.797 6.145 2.035 1.00 93.81 189 ASP A N 1
ATOM 1487 C CA . ASP A 1 189 ? -10.767 6.125 0.935 1.00 93.81 189 ASP A CA 1
ATOM 1488 C C . ASP A 1 189 ? -10.210 5.334 -0.259 1.00 93.81 189 ASP A C 1
ATOM 1490 O O . ASP A 1 189 ? -9.776 5.879 -1.279 1.00 93.81 189 ASP A O 1
ATOM 1494 N N . ASN A 1 190 ? -10.112 4.015 -0.087 1.00 90.88 190 ASN A N 1
ATOM 1495 C CA . ASN A 1 190 ? -9.612 3.105 -1.105 1.00 90.88 190 ASN A CA 1
ATOM 1496 C C . ASN A 1 190 ? -10.114 1.678 -0.862 1.00 90.88 190 ASN A C 1
ATOM 1498 O O . ASN A 1 190 ? -9.785 1.081 0.164 1.00 90.88 190 ASN A O 1
ATOM 1502 N N . HIS A 1 191 ? -10.836 1.114 -1.834 1.00 91.25 191 HIS A N 1
ATOM 1503 C CA . HIS A 1 191 ? -11.420 -0.226 -1.730 1.00 91.25 191 HIS A CA 1
ATOM 1504 C C . HIS A 1 191 ? -10.365 -1.300 -1.468 1.00 91.25 191 HIS A C 1
ATOM 1506 O O . HIS A 1 191 ? -10.518 -2.069 -0.528 1.00 91.25 191 HIS A O 1
ATOM 1512 N N . PHE A 1 192 ? -9.252 -1.310 -2.209 1.00 90.06 192 PHE A N 1
ATOM 1513 C CA . PHE A 1 192 ? -8.203 -2.315 -2.010 1.00 90.06 192 PHE A CA 1
ATOM 1514 C C . PHE A 1 192 ? -7.627 -2.284 -0.595 1.00 90.06 192 PHE A C 1
ATOM 1516 O O . PHE A 1 192 ? -7.501 -3.326 0.043 1.00 90.06 192 PHE A O 1
ATOM 1523 N N . LYS A 1 193 ? -7.265 -1.092 -0.107 1.00 90.31 193 LYS A N 1
ATOM 1524 C CA . LYS A 1 193 ? -6.638 -0.953 1.210 1.00 90.31 193 LYS A CA 1
ATOM 1525 C C . LYS A 1 193 ? -7.643 -1.288 2.310 1.00 90.31 193 LYS A C 1
ATOM 1527 O O . LYS A 1 193 ? -7.402 -2.172 3.124 1.00 90.31 193 LYS A O 1
ATOM 1532 N N . THR A 1 194 ? -8.764 -0.573 2.351 1.00 94.69 194 THR A N 1
ATOM 1533 C CA . THR A 1 194 ? -9.699 -0.614 3.483 1.00 94.69 194 THR A CA 1
ATOM 1534 C C . THR A 1 194 ? -10.468 -1.925 3.551 1.00 94.69 194 THR A C 1
ATOM 1536 O O . THR A 1 194 ? -10.576 -2.512 4.628 1.00 94.69 194 THR A O 1
ATOM 1539 N N . MET A 1 195 ? -10.947 -2.441 2.417 1.00 96.19 195 MET A N 1
ATOM 1540 C CA . MET A 1 195 ? -11.639 -3.732 2.409 1.00 96.19 195 MET A CA 1
ATOM 1541 C C . MET A 1 195 ? -10.656 -4.888 2.615 1.00 96.19 195 MET A C 1
ATOM 1543 O O . MET A 1 195 ? -11.002 -5.845 3.299 1.00 96.19 195 MET A O 1
ATOM 1547 N N . GLY A 1 196 ? -9.412 -4.771 2.129 1.00 94.25 196 GLY A N 1
ATOM 1548 C CA . GLY A 1 196 ? -8.348 -5.736 2.418 1.00 94.25 196 GLY A CA 1
ATOM 1549 C C . GLY A 1 196 ? -8.030 -5.826 3.915 1.00 94.25 196 GLY A C 1
ATOM 1550 O O . GLY A 1 196 ? -8.078 -6.910 4.488 1.00 94.25 196 GLY A O 1
ATOM 1551 N N . ALA A 1 197 ? -7.804 -4.688 4.580 1.00 93.81 197 ALA A N 1
ATOM 1552 C CA . ALA A 1 197 ? -7.586 -4.645 6.031 1.00 93.81 197 ALA A CA 1
ATOM 1553 C C . ALA A 1 197 ? -8.786 -5.201 6.822 1.00 93.81 197 ALA A C 1
ATOM 1555 O O . ALA A 1 197 ? -8.611 -5.881 7.830 1.00 93.81 197 ALA A O 1
ATOM 1556 N N . THR A 1 198 ? -10.009 -4.962 6.339 1.00 96.81 198 THR A N 1
ATOM 1557 C CA . THR A 1 198 ? -11.232 -5.505 6.953 1.00 96.81 198 THR A CA 1
ATOM 1558 C C . THR A 1 198 ? -11.333 -7.020 6.783 1.00 96.81 198 THR A C 1
ATOM 1560 O O . THR A 1 198 ? -11.673 -7.716 7.734 1.00 96.81 198 THR A O 1
ATOM 1563 N N . ALA A 1 199 ? -10.998 -7.557 5.608 1.00 96.62 199 ALA A N 1
ATOM 1564 C CA . ALA A 1 199 ? -10.970 -9.001 5.376 1.00 96.62 199 ALA A CA 1
ATOM 1565 C C . ALA A 1 199 ? -9.955 -9.703 6.295 1.00 96.62 199 ALA A C 1
ATOM 1567 O O . ALA A 1 199 ? -10.268 -10.741 6.874 1.00 96.62 199 ALA A O 1
ATOM 1568 N N . LEU A 1 200 ? -8.777 -9.101 6.498 1.00 94.19 200 LEU A N 1
ATOM 1569 C CA . LEU A 1 200 ? -7.783 -9.593 7.458 1.00 94.19 200 LEU A CA 1
ATOM 1570 C C . LEU A 1 200 ? -8.288 -9.508 8.906 1.00 94.19 200 LEU A C 1
ATOM 1572 O O . LEU A 1 200 ? -8.104 -10.442 9.678 1.00 94.19 200 LEU A O 1
ATOM 1576 N N . TYR A 1 201 ? -8.982 -8.427 9.278 1.00 95.19 201 TYR A N 1
ATOM 1577 C CA . TYR A 1 201 ? -9.635 -8.323 10.588 1.00 95.19 201 TYR A CA 1
ATOM 1578 C C . TYR A 1 201 ? -10.661 -9.447 10.828 1.00 95.19 201 TYR A C 1
ATOM 1580 O O . TYR A 1 201 ? -10.722 -9.996 11.929 1.00 95.19 201 TYR A O 1
ATOM 1588 N N . LEU A 1 202 ? -11.424 -9.822 9.797 1.00 97.06 202 LEU A N 1
ATOM 1589 C CA . LEU A 1 202 ? -12.406 -10.910 9.846 1.00 97.06 202 LEU A CA 1
ATOM 1590 C C . LEU A 1 202 ? -11.775 -12.317 9.804 1.00 97.06 202 LEU A C 1
ATOM 1592 O O . LEU A 1 202 ? -12.493 -13.308 9.943 1.00 97.06 202 LEU A O 1
ATOM 1596 N N . GLY A 1 203 ? -10.449 -12.422 9.657 1.00 95.06 203 GLY A N 1
ATOM 1597 C CA . GLY A 1 203 ? -9.722 -13.694 9.612 1.00 95.06 203 GLY A CA 1
ATOM 1598 C C . GLY A 1 203 ? -9.826 -14.416 8.269 1.00 95.06 203 GLY A C 1
ATOM 1599 O O . GLY A 1 203 ? -9.817 -15.645 8.223 1.00 95.06 203 GLY A O 1
ATOM 1600 N N . TYR A 1 204 ? -9.985 -13.673 7.171 1.00 96.00 204 TYR A N 1
ATOM 1601 C CA . TYR A 1 204 ? -9.991 -14.222 5.813 1.00 96.00 204 TYR A CA 1
ATOM 1602 C C . TYR A 1 204 ? -8.584 -14.253 5.202 1.00 96.00 204 TYR A C 1
ATOM 1604 O O . TYR A 1 204 ? -8.408 -13.877 4.047 1.00 96.00 204 TYR A O 1
ATOM 1612 N N . ASP A 1 205 ? -7.579 -14.687 5.963 1.00 91.56 205 ASP A N 1
ATOM 1613 C CA . ASP A 1 205 ? -6.185 -14.779 5.510 1.00 91.56 205 ASP A CA 1
ATOM 1614 C C . ASP A 1 205 ? -6.048 -15.647 4.244 1.00 91.56 205 ASP A C 1
ATOM 1616 O O . ASP A 1 205 ? -5.370 -15.253 3.295 1.00 91.56 205 ASP A O 1
ATOM 1620 N N . ASP A 1 206 ? -6.795 -16.757 4.176 1.00 92.94 206 ASP A N 1
ATOM 1621 C CA . ASP A 1 206 ? -6.840 -17.670 3.023 1.00 92.94 206 ASP A CA 1
ATOM 1622 C C . ASP A 1 206 ? -7.230 -16.953 1.712 1.00 92.94 206 ASP A C 1
ATOM 1624 O O . ASP A 1 206 ? -6.811 -17.355 0.628 1.00 92.94 206 ASP A O 1
ATOM 1628 N N . ALA A 1 207 ? -8.001 -15.857 1.786 1.00 94.44 207 ALA A N 1
ATOM 1629 C CA . ALA A 1 207 ? -8.401 -15.078 0.610 1.00 94.44 207 ALA A CA 1
ATOM 1630 C C . ALA A 1 207 ? -7.222 -14.359 -0.060 1.00 94.44 207 ALA A C 1
ATOM 1632 O O . ALA A 1 207 ? -7.352 -13.899 -1.191 1.00 94.44 207 ALA A O 1
ATOM 1633 N N . PHE A 1 208 ? -6.088 -14.227 0.632 1.00 92.19 208 PHE A N 1
ATOM 1634 C CA . PHE A 1 208 ? -4.877 -13.587 0.126 1.00 92.19 208 PHE A CA 1
ATOM 1635 C C . PHE A 1 208 ? -3.861 -14.599 -0.414 1.00 92.19 208 PHE A C 1
ATOM 1637 O O . PHE A 1 208 ? -2.795 -14.191 -0.888 1.00 92.19 208 PHE A O 1
ATOM 1644 N N . GLU A 1 209 ? -4.157 -15.899 -0.379 1.00 88.38 209 GLU A N 1
ATOM 1645 C CA . GLU A 1 209 ? -3.339 -16.925 -1.023 1.00 88.38 209 GLU A CA 1
ATOM 1646 C C . GLU A 1 209 ? -3.429 -16.831 -2.560 1.00 88.38 209 GLU A C 1
ATOM 1648 O O . GLU A 1 209 ? -4.376 -16.297 -3.126 1.00 88.38 209 GLU A O 1
ATOM 1653 N N . GLY A 1 210 ? -2.413 -17.322 -3.277 1.00 88.12 210 GLY A N 1
ATOM 1654 C CA . GLY A 1 210 ? -2.419 -17.331 -4.749 1.00 88.12 210 GLY A CA 1
ATOM 1655 C C . GLY A 1 210 ? -2.034 -15.999 -5.415 1.00 88.12 210 GLY A C 1
ATOM 1656 O O . GLY A 1 210 ? -1.284 -15.198 -4.855 1.00 88.12 210 GLY A O 1
ATOM 1657 N N . GLN A 1 211 ? -2.473 -15.787 -6.661 1.00 89.56 211 GLN A N 1
ATOM 1658 C CA . GLN A 1 211 ? -2.043 -14.645 -7.493 1.00 89.56 211 GLN A CA 1
ATOM 1659 C C . GLN A 1 211 ? -2.853 -13.363 -7.241 1.00 89.56 211 GLN A C 1
ATOM 1661 O O . GLN A 1 211 ? -2.332 -12.259 -7.420 1.00 89.56 211 GLN A O 1
ATOM 1666 N N . ARG A 1 212 ? -4.117 -13.500 -6.829 1.00 92.50 212 ARG A N 1
ATOM 1667 C CA . ARG A 1 212 ? -5.073 -12.410 -6.595 1.00 92.50 212 ARG A CA 1
ATOM 1668 C C . ARG A 1 212 ? -5.796 -12.634 -5.271 1.00 92.50 212 ARG A C 1
ATOM 1670 O O . ARG A 1 212 ? -5.822 -13.752 -4.778 1.00 92.50 212 ARG A O 1
ATOM 1677 N N . VAL A 1 213 ? -6.366 -11.572 -4.706 1.00 94.56 213 VAL A N 1
ATOM 1678 C CA . VAL A 1 213 ? -7.248 -11.693 -3.539 1.00 94.56 213 VAL A CA 1
ATOM 1679 C C . VAL A 1 213 ? -8.616 -12.195 -3.991 1.00 94.56 213 VAL A C 1
ATOM 1681 O O . VAL A 1 213 ? -9.245 -11.568 -4.847 1.00 94.56 213 VAL A O 1
ATOM 1684 N N . GLU A 1 214 ? -9.092 -13.280 -3.393 1.00 95.56 214 GLU A N 1
ATOM 1685 C CA . GLU A 1 214 ? -10.351 -13.940 -3.738 1.00 95.56 214 GLU A CA 1
ATOM 1686 C C . GLU A 1 214 ? -11.273 -14.023 -2.516 1.00 95.56 214 GLU A C 1
ATOM 1688 O O . GLU A 1 214 ? -11.138 -14.898 -1.664 1.00 95.56 214 GLU A O 1
ATOM 1693 N N . LEU A 1 215 ? -12.250 -13.113 -2.440 1.00 96.75 215 LEU A N 1
ATOM 1694 C CA . LEU A 1 215 ? -13.352 -13.218 -1.482 1.00 96.75 215 LEU A CA 1
ATOM 1695 C C . LEU A 1 215 ? -14.551 -13.887 -2.149 1.00 96.75 215 LEU A C 1
ATOM 1697 O O . LEU A 1 215 ? -14.944 -13.531 -3.261 1.00 96.75 215 LEU A O 1
ATOM 1701 N N . THR A 1 216 ? -15.177 -14.825 -1.443 1.00 97.31 216 THR A N 1
ATOM 1702 C CA . THR A 1 216 ? -16.522 -15.288 -1.802 1.00 97.31 216 THR A CA 1
ATOM 1703 C C . THR A 1 216 ? -17.527 -14.142 -1.683 1.00 97.31 216 THR A C 1
ATOM 1705 O O . THR A 1 216 ? -17.298 -13.172 -0.961 1.00 97.31 216 THR A O 1
ATOM 1708 N N . GLU A 1 217 ? -18.675 -14.272 -2.349 1.00 96.75 217 GLU A N 1
ATOM 1709 C CA . GLU A 1 217 ? -19.752 -13.278 -2.251 1.00 96.75 217 GLU A CA 1
ATOM 1710 C C . GLU A 1 217 ? -20.163 -13.027 -0.790 1.00 96.75 217 GLU A C 1
ATOM 1712 O O . GLU A 1 217 ? -20.264 -11.879 -0.369 1.00 96.75 217 GLU A O 1
ATOM 1717 N N . ASP A 1 218 ? -20.320 -14.087 0.009 1.00 98.25 218 ASP A N 1
ATOM 1718 C CA . ASP A 1 218 ? -20.696 -13.965 1.421 1.00 98.25 218 ASP A CA 1
ATOM 1719 C C . ASP A 1 218 ? -19.624 -13.213 2.231 1.00 98.25 218 ASP A C 1
ATOM 1721 O O . ASP A 1 218 ? -19.960 -12.320 3.007 1.00 98.25 218 ASP A O 1
ATOM 1725 N N . GLN A 1 219 ? -18.337 -13.506 2.004 1.00 98.44 219 GLN A N 1
ATOM 1726 C CA . GLN A 1 219 ? -17.231 -12.794 2.657 1.00 98.44 219 GLN A CA 1
ATOM 1727 C C . GLN A 1 219 ? -17.173 -11.319 2.244 1.00 98.44 219 GLN A C 1
ATOM 1729 O O . GLN A 1 219 ? -16.927 -10.455 3.083 1.00 98.44 219 GLN A O 1
ATOM 1734 N N . LEU A 1 220 ? -17.419 -11.005 0.968 1.00 98.38 220 LEU A N 1
ATOM 1735 C CA . LEU A 1 220 ? -17.460 -9.626 0.483 1.00 98.38 220 LEU A CA 1
ATOM 1736 C C . LEU A 1 220 ? -18.625 -8.845 1.112 1.00 98.38 220 LEU A C 1
ATOM 1738 O O . LEU A 1 220 ? -18.449 -7.689 1.503 1.00 98.38 220 LEU A O 1
ATOM 1742 N N . GLN A 1 221 ? -19.798 -9.471 1.256 1.00 98.44 221 GLN A N 1
ATOM 1743 C CA . GLN A 1 221 ? -20.935 -8.862 1.951 1.00 98.44 221 GLN A CA 1
ATOM 1744 C C . GLN A 1 221 ? -20.661 -8.676 3.449 1.00 98.44 221 GLN A C 1
ATOM 1746 O O . GLN A 1 221 ? -21.058 -7.652 4.005 1.00 98.44 221 GLN A O 1
ATOM 1751 N N . GLU A 1 222 ? -19.962 -9.613 4.097 1.00 98.75 222 GLU A N 1
ATOM 1752 C CA . GLU A 1 222 ? -19.556 -9.473 5.500 1.00 98.75 222 GLU A CA 1
ATOM 1753 C C . GLU A 1 222 ? -18.563 -8.315 5.672 1.00 98.75 222 GLU A C 1
ATOM 1755 O O . GLU A 1 222 ? -18.828 -7.419 6.468 1.00 98.75 222 GLU A O 1
ATOM 1760 N N . VAL A 1 223 ? -17.517 -8.233 4.837 1.00 98.62 223 VAL A N 1
ATOM 1761 C CA . VAL A 1 223 ? -16.576 -7.092 4.795 1.00 98.62 223 VAL A CA 1
ATOM 1762 C C . VAL A 1 223 ? -17.316 -5.764 4.633 1.00 98.62 223 VAL A C 1
ATOM 1764 O O . VAL A 1 223 ? -17.057 -4.805 5.364 1.00 98.62 223 VAL A O 1
ATOM 1767 N N . LYS A 1 224 ? -18.262 -5.705 3.691 1.00 98.62 224 LYS A N 1
ATOM 1768 C CA . LYS A 1 224 ? -19.088 -4.519 3.451 1.00 98.62 224 LYS A CA 1
ATOM 1769 C C . LYS A 1 224 ? -19.878 -4.123 4.697 1.00 98.62 224 LYS A C 1
ATOM 1771 O O . LYS A 1 224 ? -19.856 -2.958 5.090 1.00 98.62 224 LYS A O 1
ATOM 1776 N N . GLN A 1 225 ? -20.568 -5.077 5.321 1.00 98.75 225 GLN A N 1
ATOM 1777 C CA . GLN A 1 225 ? -21.383 -4.811 6.503 1.00 98.75 225 GLN A CA 1
ATOM 1778 C C . GLN A 1 225 ? -20.521 -4.388 7.699 1.00 98.75 225 GLN A C 1
ATOM 1780 O O . GLN A 1 225 ? -20.874 -3.427 8.376 1.00 98.75 225 GLN A O 1
ATOM 1785 N N . THR A 1 226 ? -19.363 -5.020 7.909 1.00 98.69 226 THR A N 1
ATOM 1786 C CA . THR A 1 226 ? -18.407 -4.636 8.956 1.00 98.69 226 THR A CA 1
ATOM 1787 C C . THR A 1 226 ? -17.958 -3.183 8.811 1.00 98.69 226 THR A C 1
ATOM 1789 O O . THR A 1 226 ? -17.928 -2.452 9.798 1.00 98.69 226 THR A O 1
ATOM 1792 N N . LEU A 1 227 ? -17.674 -2.724 7.589 1.00 98.56 227 LEU A N 1
ATOM 1793 C CA . LEU A 1 227 ? -17.303 -1.328 7.325 1.00 98.56 227 LEU A CA 1
ATOM 1794 C C . LEU A 1 227 ? -18.457 -0.340 7.545 1.00 98.56 227 LEU A C 1
ATOM 1796 O O . LEU A 1 227 ? -18.227 0.788 7.982 1.00 98.56 227 LEU A O 1
ATOM 1800 N N . ILE A 1 228 ? -19.697 -0.742 7.251 1.00 98.44 228 ILE A N 1
ATOM 1801 C CA . ILE A 1 228 ? -20.890 0.065 7.549 1.00 98.44 228 ILE A CA 1
ATOM 1802 C C . ILE A 1 228 ? -21.071 0.196 9.065 1.00 98.44 228 ILE A C 1
ATOM 1804 O O . ILE A 1 228 ? -21.280 1.303 9.564 1.00 98.44 228 ILE A O 1
ATOM 1808 N N . ASP A 1 229 ? -20.930 -0.907 9.797 1.00 97.75 229 ASP A N 1
ATOM 1809 C CA . ASP A 1 229 ? -21.080 -0.945 11.253 1.00 97.75 229 ASP A CA 1
ATOM 1810 C C . ASP A 1 229 ? -19.940 -0.204 11.976 1.00 97.75 229 ASP A C 1
ATOM 1812 O O . ASP A 1 229 ? -20.156 0.348 13.053 1.00 97.75 229 ASP A O 1
ATOM 1816 N N . GLN A 1 230 ? -18.749 -0.126 11.370 1.00 97.25 230 GLN A N 1
ATOM 1817 C CA . GLN A 1 230 ? -17.598 0.624 11.887 1.00 97.25 230 GLN A CA 1
ATOM 1818 C C . GLN A 1 230 ? -17.814 2.145 11.856 1.00 97.25 230 GLN A C 1
ATOM 1820 O O . GLN A 1 230 ? -17.257 2.857 12.693 1.00 97.25 230 GLN A O 1
ATOM 1825 N N . LYS A 1 231 ? -18.618 2.667 10.916 1.00 95.94 231 LYS A N 1
ATOM 1826 C CA . LYS A 1 231 ? -18.742 4.113 10.645 1.00 95.94 231 LYS A CA 1
ATOM 1827 C C . LYS A 1 231 ? -18.921 5.015 11.867 1.00 95.94 231 LYS A C 1
ATOM 1829 O O . LYS A 1 231 ? -18.291 6.067 11.871 1.00 95.94 231 LYS A O 1
ATOM 1834 N N . PRO A 1 232 ? -19.735 4.676 12.887 1.00 94.12 232 PRO A N 1
ATOM 1835 C CA . PRO A 1 232 ? -19.903 5.534 14.059 1.00 94.12 232 PRO A CA 1
ATOM 1836 C C . PRO A 1 232 ? -18.600 5.816 14.819 1.00 94.12 232 PRO A C 1
ATOM 1838 O O . PRO A 1 232 ? -18.519 6.824 15.512 1.00 94.12 232 PRO A O 1
ATOM 1841 N N . ARG A 1 233 ? -17.588 4.952 14.672 1.00 94.94 233 ARG A N 1
ATOM 1842 C CA . ARG A 1 233 ? -16.259 5.107 15.277 1.00 94.94 233 ARG A CA 1
ATOM 1843 C C . ARG A 1 233 ? -15.329 5.994 14.451 1.00 94.94 233 ARG A C 1
ATOM 1845 O O . ARG A 1 233 ? -14.304 6.443 14.956 1.00 94.94 233 ARG A O 1
ATOM 1852 N N . LEU A 1 234 ? -15.639 6.199 13.172 1.00 96.88 234 LEU A N 1
ATOM 1853 C CA . LEU A 1 234 ? -14.748 6.882 12.246 1.00 96.88 234 LEU A CA 1
ATOM 1854 C C . LEU A 1 234 ? -14.946 8.398 12.314 1.00 96.88 234 LEU A C 1
ATOM 1856 O O . LEU A 1 234 ? -16.071 8.893 12.301 1.00 96.88 234 LEU A O 1
ATOM 1860 N N . GLN A 1 235 ? -13.842 9.140 12.281 1.00 96.19 235 GLN A N 1
ATOM 1861 C CA . GLN A 1 235 ? -13.843 10.531 11.838 1.00 96.19 235 GLN A CA 1
ATOM 1862 C C . GLN A 1 235 ? -14.231 10.601 10.352 1.00 96.19 235 GLN A C 1
ATOM 1864 O O . GLN A 1 235 ? -14.999 11.478 9.950 1.00 96.19 235 GLN A O 1
ATOM 1869 N N . GLY A 1 236 ? -13.750 9.644 9.550 1.00 95.44 236 GLY A N 1
ATOM 1870 C CA . GLY A 1 236 ? -14.069 9.551 8.135 1.00 95.44 236 GLY A CA 1
ATOM 1871 C C . GLY A 1 236 ? -13.196 8.573 7.352 1.00 95.44 236 GLY A C 1
ATOM 1872 O O . GLY A 1 236 ? -12.244 7.980 7.865 1.00 95.44 236 GLY A O 1
ATOM 1873 N N . TYR A 1 237 ? -13.546 8.435 6.073 1.00 96.44 237 TYR A N 1
ATOM 1874 C CA . TYR A 1 237 ? -12.682 7.844 5.058 1.00 96.44 237 TYR A CA 1
ATOM 1875 C C . TYR A 1 237 ? -11.924 8.971 4.364 1.00 96.44 237 TYR A C 1
ATOM 1877 O O . TYR A 1 237 ? -12.553 9.837 3.751 1.00 96.44 237 TYR A O 1
ATOM 1885 N N . ILE A 1 238 ? -10.598 8.982 4.473 1.00 93.44 238 ILE A N 1
ATOM 1886 C CA . ILE A 1 238 ? -9.774 10.087 3.972 1.00 93.44 238 ILE A CA 1
ATOM 1887 C C . ILE A 1 238 ? -8.791 9.625 2.901 1.00 93.44 238 ILE A C 1
ATOM 1889 O O . ILE A 1 238 ? -8.399 8.457 2.828 1.00 93.44 238 ILE A O 1
ATOM 1893 N N . ALA A 1 239 ? -8.384 10.561 2.046 1.00 86.88 239 ALA A N 1
ATOM 1894 C CA . ALA A 1 239 ? -7.276 10.324 1.136 1.00 86.88 239 ALA A CA 1
ATOM 1895 C C . ALA A 1 239 ? -5.979 10.069 1.924 1.00 86.88 239 ALA A C 1
ATOM 1897 O O . ALA A 1 239 ? -5.846 10.474 3.079 1.00 86.88 239 ALA A O 1
ATOM 1898 N N . ALA A 1 240 ? -5.023 9.413 1.269 1.00 83.69 240 ALA A N 1
ATOM 1899 C CA . ALA A 1 240 ? -3.664 9.266 1.779 1.00 83.69 240 ALA A CA 1
ATOM 1900 C C . ALA A 1 240 ? -2.928 10.622 1.825 1.00 83.69 240 ALA A C 1
ATOM 1902 O O . ALA A 1 240 ? -3.552 11.688 1.886 1.00 83.69 240 ALA A O 1
ATOM 1903 N N . ASP A 1 241 ? -1.600 10.601 1.798 1.00 81.81 241 ASP A N 1
ATOM 1904 C CA . ASP A 1 241 ? -0.801 11.824 1.804 1.00 81.81 241 ASP A CA 1
ATOM 1905 C C . ASP A 1 241 ? -1.221 12.829 0.718 1.00 81.81 241 ASP A C 1
ATOM 1907 O O . ASP A 1 241 ? -1.551 12.439 -0.411 1.00 81.81 241 ASP A O 1
ATOM 1911 N N . PRO A 1 242 ? -1.238 14.141 1.034 1.00 89.00 242 PRO A N 1
ATOM 1912 C CA . PRO A 1 242 ? -0.813 14.780 2.294 1.00 89.00 242 PRO A CA 1
ATOM 1913 C C . PRO A 1 242 ? -1.929 14.945 3.349 1.00 89.00 242 PRO A C 1
ATOM 1915 O O . PRO A 1 242 ? -1.689 15.484 4.432 1.00 89.00 242 PRO A O 1
ATOM 1918 N N . THR A 1 243 ? -3.171 14.549 3.040 1.00 91.50 243 THR A N 1
ATOM 1919 C CA . THR A 1 243 ? -4.336 14.800 3.910 1.00 91.50 243 THR A CA 1
ATOM 1920 C C . THR A 1 243 ? -4.222 14.055 5.237 1.00 91.50 243 THR A C 1
ATOM 1922 O O . THR A 1 243 ? -4.455 14.659 6.283 1.00 91.50 243 THR A O 1
ATOM 1925 N N . TYR A 1 244 ? -3.796 12.789 5.199 1.00 93.94 244 TYR A N 1
ATOM 1926 C CA . TYR A 1 244 ? -3.563 11.965 6.387 1.00 93.94 244 TYR A CA 1
ATOM 1927 C C . TYR A 1 244 ? -2.653 12.666 7.409 1.00 93.94 244 TYR A C 1
ATOM 1929 O O . TYR A 1 244 ? -3.070 12.923 8.540 1.00 93.94 244 TYR A O 1
ATOM 1937 N N . ILE A 1 245 ? -1.437 13.041 6.991 1.00 94.56 245 ILE A N 1
ATOM 1938 C CA . ILE A 1 245 ? -0.424 13.677 7.851 1.00 94.56 245 ILE A CA 1
ATOM 1939 C C . ILE A 1 245 ? -0.956 14.975 8.459 1.00 94.56 245 ILE A C 1
ATOM 1941 O O . ILE A 1 245 ? -0.806 15.232 9.658 1.00 94.56 245 ILE A O 1
ATOM 1945 N N . GLN A 1 246 ? -1.594 15.808 7.633 1.00 95.25 246 GLN A N 1
ATOM 1946 C CA . GLN A 1 246 ? -2.132 17.086 8.075 1.00 95.25 246 GLN A CA 1
ATOM 1947 C C . GLN A 1 246 ? -3.191 16.910 9.174 1.00 95.25 246 GLN A C 1
ATOM 1949 O O . GLN A 1 246 ? -3.174 17.656 10.157 1.00 95.25 246 GLN A O 1
ATOM 1954 N N . GLU A 1 247 ? -4.125 15.977 8.997 1.00 96.12 247 GLU A N 1
ATOM 1955 C CA . GLU A 1 247 ? -5.213 15.744 9.948 1.00 96.12 247 GLU A CA 1
ATOM 1956 C C . GLU A 1 247 ? -4.723 15.071 11.235 1.00 96.12 247 GLU A C 1
ATOM 1958 O O . GLU A 1 247 ? -5.176 15.450 12.320 1.00 96.12 247 GLU A O 1
ATOM 1963 N N . PHE A 1 248 ? -3.738 14.171 11.145 1.00 96.75 248 PHE A N 1
ATOM 1964 C CA . PHE A 1 248 ? -3.158 13.532 12.324 1.00 96.75 248 PHE A CA 1
ATOM 1965 C C . PHE A 1 248 ? -2.463 14.558 13.228 1.00 96.75 248 PHE A C 1
ATOM 1967 O O . PHE A 1 248 ? -2.727 14.642 14.426 1.00 96.75 248 PHE A O 1
ATOM 1974 N N . ARG A 1 249 ? -1.635 15.434 12.645 1.00 96.12 249 ARG A N 1
ATOM 1975 C CA . ARG A 1 249 ? -0.936 16.502 13.384 1.00 96.12 249 ARG A CA 1
ATOM 1976 C C . ARG A 1 249 ? -1.874 17.523 14.017 1.00 96.12 249 ARG A C 1
ATOM 1978 O O . ARG A 1 249 ? -1.518 18.151 15.011 1.00 96.12 249 ARG A O 1
ATOM 1985 N N . GLN A 1 250 ? -3.057 17.714 13.437 1.00 96.25 250 GLN A N 1
ATOM 1986 C CA . GLN A 1 250 ? -4.097 18.576 14.004 1.00 96.25 250 GLN A CA 1
ATOM 1987 C C . GLN A 1 250 ? -4.847 17.920 15.170 1.00 96.25 250 GLN A C 1
ATOM 1989 O O . GLN A 1 250 ? -5.588 18.617 15.862 1.00 96.25 250 GLN A O 1
ATOM 1994 N N . GLY A 1 251 ? -4.644 16.620 15.404 1.00 95.56 251 GLY A N 1
ATOM 1995 C CA . GLY A 1 251 ? -5.371 15.851 16.410 1.00 95.56 251 GLY A CA 1
ATOM 1996 C C . GLY A 1 251 ? -6.814 15.556 16.002 1.00 95.56 251 GLY A C 1
ATOM 1997 O O . GLY A 1 251 ? -7.670 15.414 16.870 1.00 95.56 251 GLY A O 1
ATOM 1998 N N . ASN A 1 252 ? -7.108 15.499 14.696 1.00 96.44 252 ASN A N 1
ATOM 1999 C CA . ASN A 1 252 ? -8.456 15.178 14.211 1.00 96.44 252 ASN A CA 1
ATOM 2000 C C . ASN A 1 252 ? -8.817 13.702 14.433 1.00 96.44 252 ASN A C 1
ATOM 2002 O O . ASN A 1 252 ? -9.996 13.362 14.455 1.00 96.44 252 ASN A O 1
ATOM 2006 N N . PHE A 1 253 ? -7.812 12.840 14.582 1.00 97.44 253 PHE A N 1
ATOM 2007 C CA . PHE A 1 253 ? -7.946 11.429 14.915 1.00 97.44 253 PHE A CA 1
ATOM 2008 C C . PHE A 1 253 ? -6.735 10.973 15.740 1.00 97.44 253 PHE A C 1
ATOM 2010 O O . PHE A 1 253 ? -5.692 11.628 15.739 1.00 97.44 253 PHE A O 1
ATOM 2017 N N . LEU A 1 254 ? -6.890 9.856 16.450 1.00 97.19 254 LEU A N 1
ATOM 2018 C CA . LEU A 1 254 ? -5.864 9.251 17.303 1.00 97.19 254 LEU A CA 1
ATOM 2019 C C . LEU A 1 254 ? -5.282 7.970 16.705 1.00 97.19 254 LEU A C 1
ATOM 2021 O O . LEU A 1 254 ? -4.155 7.609 17.034 1.00 97.19 254 LEU A O 1
ATOM 2025 N N . VAL A 1 255 ? -6.045 7.284 15.850 1.00 97.31 255 VAL A N 1
ATOM 2026 C CA . VAL A 1 255 ? -5.638 6.055 15.160 1.00 97.31 255 VAL A CA 1
ATOM 2027 C C . VAL A 1 255 ? -6.034 6.156 13.693 1.00 97.31 255 VAL A C 1
ATOM 2029 O O . VAL A 1 255 ? -7.158 6.536 13.374 1.00 97.31 255 VAL A O 1
ATOM 2032 N N . GLY A 1 256 ? -5.139 5.800 12.782 1.00 95.56 256 GLY A N 1
ATOM 2033 C CA . GLY A 1 256 ? -5.440 5.816 11.357 1.00 95.56 256 GLY A CA 1
ATOM 2034 C C . GLY A 1 256 ? -4.881 4.603 10.646 1.00 95.56 256 GLY A C 1
ATOM 2035 O O . GLY A 1 256 ? -3.723 4.259 10.849 1.00 95.56 256 GLY A O 1
ATOM 2036 N N . HIS A 1 257 ? -5.683 3.975 9.784 1.00 95.06 257 HIS A N 1
ATOM 2037 C CA . HIS A 1 257 ? -5.157 3.055 8.778 1.00 95.06 257 HIS A CA 1
ATOM 2038 C C . HIS A 1 257 ? -4.116 3.791 7.930 1.00 95.06 257 HIS A C 1
ATOM 2040 O O . HIS A 1 257 ? -4.448 4.754 7.239 1.00 95.06 257 HIS A O 1
ATOM 2046 N N . SER A 1 258 ? -2.869 3.335 8.005 1.00 91.06 258 SER A N 1
ATOM 2047 C CA . SER A 1 258 ? -1.704 4.018 7.453 1.00 91.06 258 SER A CA 1
ATOM 2048 C C . SER A 1 258 ? -0.926 3.128 6.496 1.00 91.06 258 SER A C 1
ATOM 2050 O O . SER A 1 258 ? -1.028 1.901 6.518 1.00 91.06 258 SER A O 1
ATOM 2052 N N . GLY A 1 259 ? -0.133 3.759 5.646 1.00 87.56 259 GLY A N 1
ATOM 2053 C CA . GLY A 1 259 ? 0.924 3.168 4.861 1.00 87.56 259 GLY A CA 1
ATOM 2054 C C . GLY A 1 259 ? 2.265 3.572 5.450 1.00 87.56 259 GLY A C 1
ATOM 2055 O O . GLY A 1 259 ? 2.371 4.528 6.220 1.00 87.56 259 GLY A O 1
ATOM 2056 N N . ARG A 1 260 ? 3.310 2.834 5.074 1.00 82.88 260 ARG A N 1
ATOM 2057 C CA . ARG A 1 260 ? 4.655 3.096 5.598 1.00 82.88 260 ARG A CA 1
ATOM 2058 C C . ARG A 1 260 ? 5.161 4.505 5.275 1.00 82.88 260 ARG A C 1
ATOM 2060 O O . ARG A 1 260 ? 5.876 5.079 6.087 1.00 82.88 260 ARG A O 1
ATOM 2067 N N . ASN A 1 261 ? 4.814 5.049 4.108 1.00 81.00 261 ASN A N 1
ATOM 2068 C CA . ASN A 1 261 ? 5.313 6.350 3.664 1.00 81.00 261 ASN A CA 1
ATOM 2069 C C . ASN A 1 261 ? 4.862 7.485 4.598 1.00 81.00 261 ASN A C 1
ATOM 2071 O O . ASN A 1 261 ? 5.709 8.250 5.049 1.00 81.00 261 ASN A O 1
ATOM 2075 N N . GLU A 1 262 ? 3.574 7.517 4.949 1.00 85.50 262 GLU A N 1
ATOM 2076 C CA . GLU A 1 262 ? 2.971 8.489 5.866 1.00 85.50 262 GLU A CA 1
ATOM 2077 C C . GLU A 1 262 ? 3.749 8.555 7.197 1.00 85.50 262 GLU A C 1
ATOM 2079 O O . GLU A 1 262 ? 4.125 9.619 7.689 1.00 85.50 262 GLU A O 1
ATOM 2084 N N . ILE A 1 263 ? 4.001 7.381 7.786 1.00 87.25 263 ILE A N 1
ATOM 2085 C CA . ILE A 1 263 ? 4.634 7.236 9.103 1.00 87.25 263 ILE A CA 1
ATOM 2086 C C . ILE A 1 263 ? 6.089 7.694 9.064 1.00 87.25 263 ILE A C 1
ATOM 2088 O O . ILE A 1 263 ? 6.555 8.425 9.937 1.00 87.25 263 ILE A O 1
ATOM 2092 N N . VAL A 1 264 ? 6.797 7.271 8.023 1.00 81.06 264 VAL A N 1
ATOM 2093 C CA . VAL A 1 264 ? 8.189 7.623 7.759 1.00 81.06 264 VAL A CA 1
ATOM 2094 C C . VAL A 1 264 ? 8.374 9.128 7.611 1.00 81.06 264 VAL A C 1
ATOM 2096 O O . VAL A 1 264 ? 9.302 9.686 8.198 1.00 81.06 264 VAL A O 1
ATOM 2099 N N . GLU A 1 265 ? 7.501 9.783 6.847 1.00 84.38 265 GLU A N 1
ATOM 2100 C CA . GLU A 1 265 ? 7.558 11.227 6.630 1.00 84.38 265 GLU A CA 1
ATOM 2101 C C . GLU A 1 265 ? 7.367 11.978 7.951 1.00 84.38 265 GLU A C 1
ATOM 2103 O O . GLU A 1 265 ? 8.167 12.846 8.301 1.00 84.38 265 GLU A O 1
ATOM 2108 N N . MET A 1 266 ? 6.375 11.576 8.748 1.00 90.38 266 MET A N 1
ATOM 2109 C CA . MET A 1 266 ? 6.123 12.178 10.057 1.00 90.38 266 MET A CA 1
ATOM 2110 C C . MET A 1 266 ? 7.300 11.998 11.026 1.00 90.38 266 MET A C 1
ATOM 2112 O O . MET A 1 266 ? 7.716 12.961 11.676 1.00 90.38 266 MET A O 1
ATOM 2116 N N . TRP A 1 267 ? 7.896 10.804 11.094 1.00 87.06 267 TRP A N 1
ATOM 2117 C CA . TRP A 1 267 ? 9.088 10.568 11.913 1.00 87.06 267 TRP A CA 1
ATOM 2118 C C . TRP A 1 267 ? 10.291 11.397 11.463 1.00 87.06 267 TRP A C 1
ATOM 2120 O O . TRP A 1 267 ? 10.970 11.986 12.306 1.00 87.06 267 TRP A O 1
ATOM 2130 N N . ALA A 1 268 ? 10.541 11.489 10.154 1.00 82.19 268 ALA A N 1
ATOM 2131 C CA . ALA A 1 268 ? 11.629 12.299 9.605 1.00 82.19 268 ALA A CA 1
ATOM 2132 C C . ALA A 1 268 ? 11.473 13.793 9.944 1.00 82.19 268 ALA A C 1
ATOM 2134 O O . ALA A 1 268 ? 12.463 14.508 10.107 1.00 82.19 268 ALA A O 1
ATOM 2135 N N . GLU A 1 269 ? 10.234 14.257 10.100 1.00 88.25 269 GLU A N 1
ATOM 2136 C CA . GLU A 1 269 ? 9.896 15.628 10.482 1.00 88.25 269 GLU A CA 1
ATOM 2137 C C . GLU A 1 269 ? 9.799 15.848 12.006 1.00 88.25 269 GLU A C 1
ATOM 2139 O O . GLU A 1 269 ? 9.541 16.969 12.454 1.00 88.25 269 GLU A O 1
ATOM 2144 N N . GLY A 1 270 ? 10.088 14.819 12.812 1.00 88.62 270 GLY A N 1
ATOM 2145 C CA . GLY A 1 270 ? 10.237 14.918 14.265 1.00 88.62 270 GLY A CA 1
ATOM 2146 C C . GLY A 1 270 ? 8.987 14.588 15.082 1.00 88.62 270 GLY A C 1
ATOM 2147 O O . GLY A 1 270 ? 8.937 14.946 16.259 1.00 88.62 270 GLY A O 1
ATOM 2148 N N . ASP A 1 271 ? 7.994 13.909 14.502 1.00 91.81 271 ASP A N 1
ATOM 2149 C CA . ASP A 1 271 ? 6.815 13.423 15.230 1.00 91.81 271 ASP A CA 1
ATOM 2150 C C . ASP A 1 271 ? 7.129 12.142 16.026 1.00 91.81 271 ASP A C 1
ATOM 2152 O O . ASP A 1 271 ? 6.627 11.059 15.735 1.00 91.81 271 ASP A O 1
ATOM 2156 N N . ASP A 1 272 ? 7.958 12.264 17.065 1.00 89.69 272 ASP A N 1
ATOM 2157 C CA . ASP A 1 272 ? 8.364 11.164 17.962 1.00 89.69 272 ASP A CA 1
ATOM 2158 C C . ASP A 1 272 ? 7.215 10.558 18.791 1.00 89.69 272 ASP A C 1
ATOM 2160 O O . ASP A 1 272 ? 7.354 9.491 19.388 1.00 89.69 272 ASP A O 1
ATOM 2164 N N . TRP A 1 273 ? 6.070 11.237 18.809 1.00 93.31 273 TRP A N 1
ATOM 2165 C CA . TRP A 1 273 ? 4.828 10.803 19.438 1.00 93.31 273 TRP A CA 1
ATOM 2166 C C . TRP A 1 273 ? 4.023 9.819 18.578 1.00 93.31 273 TRP A C 1
ATOM 2168 O O . TRP A 1 273 ? 3.096 9.185 19.088 1.00 93.31 273 TRP A O 1
ATOM 2178 N N . LEU A 1 274 ? 4.342 9.687 17.292 1.00 92.25 274 LEU A N 1
ATOM 2179 C CA . LEU A 1 274 ? 3.696 8.740 16.396 1.00 92.25 274 LEU A CA 1
ATOM 2180 C C . LEU A 1 274 ? 4.312 7.353 16.563 1.00 92.25 274 LEU A C 1
ATOM 2182 O O . LEU A 1 274 ? 5.532 7.201 16.509 1.00 92.25 274 LEU A O 1
ATOM 2186 N N . ASN A 1 275 ? 3.476 6.326 16.663 1.00 88.94 275 ASN A N 1
ATOM 2187 C CA . ASN A 1 275 ? 3.922 4.949 16.490 1.00 88.94 275 ASN A CA 1
ATOM 2188 C C . ASN A 1 275 ? 3.076 4.234 15.433 1.00 88.94 275 ASN A C 1
ATOM 2190 O O . ASN A 1 275 ? 1.950 4.639 15.153 1.00 88.94 275 ASN A O 1
ATOM 2194 N N . GLU A 1 276 ? 3.624 3.180 14.835 1.00 86.69 276 GLU A N 1
ATOM 2195 C CA . GLU A 1 276 ? 2.956 2.360 13.825 1.00 86.69 276 GLU A CA 1
ATOM 2196 C C . GLU A 1 276 ? 2.919 0.902 14.274 1.00 86.69 276 GLU A C 1
ATOM 2198 O O . GLU A 1 276 ? 3.901 0.344 14.771 1.00 86.69 276 GLU A O 1
ATOM 2203 N N . TYR A 1 277 ? 1.784 0.263 14.023 1.00 81.00 277 TYR A N 1
ATOM 2204 C CA . TYR A 1 277 ? 1.661 -1.179 14.045 1.00 81.00 277 TYR A CA 1
ATOM 2205 C C . TYR A 1 277 ? 1.182 -1.689 12.702 1.00 81.00 277 TYR A C 1
ATOM 2207 O O . TYR A 1 277 ? 0.452 -1.037 11.966 1.00 81.00 277 TYR A O 1
ATOM 2215 N N . ILE A 1 278 ? 1.601 -2.901 12.383 1.00 71.75 278 ILE A N 1
ATOM 2216 C CA . ILE A 1 278 ? 1.284 -3.551 11.121 1.00 71.75 278 ILE A CA 1
ATOM 2217 C C . ILE A 1 278 ? 0.809 -4.938 11.506 1.00 71.75 278 ILE A C 1
ATOM 2219 O O . ILE A 1 278 ? 1.377 -5.577 12.388 1.00 71.75 278 ILE A O 1
ATOM 2223 N N . SER A 1 279 ? -0.273 -5.385 10.899 1.00 57.72 279 SER A N 1
ATOM 2224 C CA . SER A 1 279 ? -0.819 -6.714 11.138 1.00 57.72 279 SER A CA 1
ATOM 2225 C C . SER A 1 279 ? -0.599 -7.544 9.872 1.00 57.72 279 SER A C 1
ATOM 2227 O O . SER A 1 279 ? -0.744 -6.977 8.788 1.00 57.72 279 SER A O 1
ATOM 2229 N N . PRO A 1 280 ? -0.240 -8.840 9.957 1.00 50.84 280 PRO A N 1
ATOM 2230 C CA . PRO A 1 280 ? -0.072 -9.686 11.152 1.00 50.84 280 PRO A CA 1
ATOM 2231 C C . PRO A 1 280 ? 1.243 -9.432 11.922 1.00 50.84 280 PRO A C 1
ATOM 2233 O O . PRO A 1 280 ? 2.018 -8.551 11.562 1.00 50.84 280 PRO A O 1
ATOM 2236 N N . ALA A 1 281 ? 1.492 -10.175 13.012 1.00 46.88 281 ALA A N 1
ATOM 2237 C CA . ALA A 1 281 ? 2.576 -9.947 13.985 1.00 46.88 281 ALA A CA 1
ATOM 2238 C C . ALA A 1 281 ? 3.977 -9.689 13.383 1.00 46.88 281 ALA A C 1
ATOM 2240 O O . ALA A 1 281 ? 4.751 -8.930 13.968 1.00 46.88 281 ALA A O 1
ATOM 2241 N N . ASN A 1 282 ? 4.299 -10.255 12.215 1.00 42.03 282 ASN A N 1
ATOM 2242 C CA . ASN A 1 282 ? 5.579 -10.016 11.532 1.00 42.03 282 ASN A CA 1
ATOM 2243 C C . ASN A 1 282 ? 5.636 -8.660 10.833 1.00 42.03 282 ASN A C 1
ATOM 2245 O O . ASN A 1 282 ? 6.675 -8.003 10.861 1.00 42.03 282 ASN A O 1
ATOM 2249 N N . GLY A 1 283 ? 4.504 -8.175 10.321 1.00 44.03 283 GLY A N 1
ATOM 2250 C CA . GLY A 1 283 ? 4.355 -6.771 9.979 1.00 44.03 283 GLY A CA 1
ATOM 2251 C C . GLY A 1 283 ? 4.757 -5.905 11.171 1.00 44.03 283 GLY A C 1
ATOM 2252 O O . GLY A 1 283 ? 5.612 -5.036 11.035 1.00 44.03 283 GLY A O 1
ATOM 2253 N N . ALA A 1 284 ? 4.199 -6.154 12.361 1.00 42.88 284 ALA A N 1
ATOM 2254 C CA . ALA A 1 284 ? 4.492 -5.350 13.553 1.00 42.88 284 ALA A CA 1
ATOM 2255 C C . ALA A 1 284 ? 5.976 -5.389 13.963 1.00 42.88 284 ALA A C 1
ATOM 2257 O O . ALA A 1 284 ? 6.447 -4.474 14.639 1.00 42.88 284 ALA A O 1
ATOM 2258 N N . GLN A 1 285 ? 6.719 -6.428 13.568 1.00 46.62 285 GLN A N 1
ATOM 2259 C CA . GLN A 1 285 ? 8.172 -6.489 13.732 1.00 46.62 285 GLN A CA 1
ATOM 2260 C C . GLN A 1 285 ? 8.909 -5.644 12.683 1.00 46.62 285 GLN A C 1
ATOM 2262 O O . GLN A 1 285 ? 9.880 -4.985 13.041 1.00 46.62 285 GLN A O 1
ATOM 2267 N N . LEU A 1 286 ? 8.441 -5.598 11.429 1.00 47.03 286 LEU A N 1
ATOM 2268 C CA . LEU A 1 286 ? 8.992 -4.734 10.371 1.00 47.03 286 LEU A CA 1
ATOM 2269 C C . LEU A 1 286 ? 8.814 -3.237 10.685 1.00 47.03 286 LEU A C 1
ATOM 2271 O O . LEU A 1 286 ? 9.748 -2.456 10.515 1.00 47.03 286 LEU A O 1
ATOM 2275 N N . GLY A 1 287 ? 7.658 -2.844 11.232 1.00 46.03 287 GLY A N 1
ATOM 2276 C CA . GLY A 1 287 ? 7.339 -1.449 11.587 1.00 46.03 287 GLY A CA 1
ATOM 2277 C C . GLY A 1 287 ? 8.321 -0.797 12.548 1.00 46.03 287 GLY A C 1
ATOM 2278 O O . GLY A 1 287 ? 8.642 0.386 12.404 1.00 46.03 287 GLY A O 1
ATOM 2279 N N . LYS A 1 288 ? 8.848 -1.599 13.478 1.00 48.38 288 LYS A N 1
ATOM 2280 C CA . LYS A 1 288 ? 9.750 -1.172 14.553 1.00 48.38 288 LYS A CA 1
ATOM 2281 C C . LYS A 1 288 ? 11.177 -0.863 14.087 1.00 48.38 288 LYS A C 1
ATOM 2283 O O . LYS A 1 288 ? 11.960 -0.396 14.907 1.00 48.38 288 LYS A O 1
ATOM 2288 N N . VAL A 1 289 ? 11.540 -1.157 12.831 1.00 45.25 289 VAL A N 1
ATOM 2289 C CA . VAL A 1 289 ? 12.955 -1.228 12.403 1.00 45.25 289 VAL A CA 1
ATOM 2290 C C . VAL A 1 289 ? 13.254 -0.435 11.122 1.00 45.25 289 VAL A C 1
ATOM 2292 O O . VAL A 1 289 ? 14.155 -0.792 10.381 1.00 45.25 289 VAL A O 1
ATOM 2295 N N . GLY A 1 290 ? 12.533 0.657 10.858 1.00 48.16 290 GLY A N 1
ATOM 2296 C CA . GLY A 1 290 ? 12.926 1.592 9.790 1.00 48.16 290 GLY A CA 1
ATOM 2297 C C . GLY A 1 290 ? 12.200 1.436 8.441 1.00 48.16 290 GLY A C 1
ATOM 2298 O O . GLY A 1 290 ? 11.397 0.533 8.226 1.00 48.16 290 GLY A O 1
ATOM 2299 N N . PHE A 1 291 ? 12.382 2.457 7.616 1.00 57.81 291 PHE A N 1
ATOM 2300 C CA . PHE A 1 291 ? 11.654 3.001 6.471 1.00 57.81 291 PHE A CA 1
ATOM 2301 C C . PHE A 1 291 ? 11.384 2.016 5.295 1.00 57.81 291 PHE A C 1
ATOM 2303 O O . PHE A 1 291 ? 11.618 0.820 5.405 1.00 57.81 291 PHE A O 1
ATOM 2310 N N . SER A 1 292 ? 10.817 2.494 4.170 1.00 64.75 292 SER A N 1
ATOM 2311 C CA . SER A 1 292 ? 10.462 1.677 2.982 1.00 64.75 292 SER A CA 1
ATOM 2312 C C . SER A 1 292 ? 11.680 0.929 2.398 1.00 64.75 292 SER A C 1
ATOM 2314 O O . SER A 1 292 ? 12.534 1.580 1.789 1.00 64.75 292 SER A O 1
ATOM 2316 N N . PRO A 1 293 ? 11.786 -0.408 2.532 1.00 70.00 293 PRO A N 1
ATOM 2317 C CA . PRO A 1 293 ? 13.043 -1.110 2.285 1.00 70.00 293 PRO A CA 1
ATOM 2318 C C . PRO A 1 293 ? 13.245 -1.477 0.812 1.00 70.00 293 PRO A C 1
ATOM 2320 O O . PRO A 1 293 ? 12.295 -1.639 0.031 1.00 70.00 293 PRO A O 1
ATOM 2323 N N . SER A 1 294 ? 14.512 -1.676 0.446 1.00 78.25 294 SER A N 1
ATOM 2324 C CA . SER A 1 294 ? 14.866 -2.332 -0.813 1.00 78.25 294 SER A CA 1
ATOM 2325 C C . SER A 1 294 ? 14.424 -3.796 -0.799 1.00 78.25 294 SER A C 1
ATOM 2327 O O . SER A 1 294 ? 14.470 -4.475 0.226 1.00 78.25 294 SER A O 1
ATOM 2329 N N . VAL A 1 295 ? 14.046 -4.320 -1.966 1.00 83.69 295 VAL A N 1
ATOM 2330 C CA . VAL A 1 295 ? 13.781 -5.760 -2.137 1.00 83.69 295 VAL A CA 1
ATOM 2331 C C . VAL A 1 295 ? 15.064 -6.587 -2.272 1.00 83.69 295 VAL A C 1
ATOM 2333 O O . VAL A 1 295 ? 14.990 -7.812 -2.360 1.00 83.69 295 VAL A O 1
ATOM 2336 N N . ASN A 1 296 ? 16.229 -5.933 -2.331 1.00 84.56 296 ASN A N 1
ATOM 2337 C CA . ASN A 1 296 ? 17.536 -6.572 -2.424 1.00 84.56 296 ASN A CA 1
ATOM 2338 C C . ASN A 1 296 ? 18.388 -6.241 -1.177 1.00 84.56 296 ASN A C 1
ATOM 2340 O O . ASN A 1 296 ? 18.803 -5.083 -1.040 1.00 84.56 296 ASN A O 1
ATOM 2344 N N . PRO A 1 297 ? 18.711 -7.224 -0.309 1.00 82.00 297 PRO A N 1
ATOM 2345 C CA . PRO A 1 297 ? 19.565 -7.019 0.865 1.00 82.00 297 PRO A CA 1
ATOM 2346 C C . PRO A 1 297 ? 20.951 -6.448 0.538 1.00 82.00 297 PRO A C 1
ATOM 2348 O O . PRO A 1 297 ? 21.507 -5.704 1.346 1.00 82.00 297 PRO A O 1
ATOM 2351 N N . GLU A 1 298 ? 21.514 -6.737 -0.639 1.00 84.38 298 GLU A N 1
ATOM 2352 C CA . GLU A 1 298 ? 22.833 -6.229 -1.059 1.00 84.38 298 GLU A CA 1
ATOM 2353 C C . GLU A 1 298 ? 22.859 -4.700 -1.191 1.00 84.38 298 GLU A C 1
ATOM 2355 O O . GLU A 1 298 ? 23.924 -4.091 -1.144 1.00 84.38 298 GLU A O 1
ATOM 2360 N N . THR A 1 299 ? 21.690 -4.053 -1.283 1.00 77.12 299 THR A N 1
ATOM 2361 C CA . THR A 1 299 ? 21.585 -2.583 -1.297 1.00 77.12 299 THR A CA 1
ATOM 2362 C C . THR A 1 299 ? 22.244 -1.960 -0.067 1.00 77.12 299 THR A C 1
ATOM 2364 O O . THR A 1 299 ? 22.783 -0.861 -0.161 1.00 77.12 299 THR A O 1
ATOM 2367 N N . SER A 1 300 ? 22.277 -2.685 1.057 1.00 77.31 300 SER A N 1
ATOM 2368 C CA . SER A 1 300 ? 22.937 -2.245 2.289 1.00 77.31 300 SER A CA 1
ATOM 2369 C C . SER A 1 300 ? 24.419 -1.886 2.114 1.00 77.31 300 SER A C 1
ATOM 2371 O O . SER A 1 300 ? 24.928 -1.018 2.820 1.00 77.31 300 SER A O 1
ATOM 2373 N N . GLU A 1 301 ? 25.113 -2.466 1.128 1.00 80.88 301 GLU A N 1
ATOM 2374 C CA . GLU A 1 301 ? 26.517 -2.151 0.824 1.00 80.88 301 GLU A CA 1
ATOM 2375 C C . GLU A 1 301 ? 26.714 -0.745 0.231 1.00 80.88 301 GLU A C 1
ATOM 2377 O O . GLU A 1 301 ? 27.840 -0.246 0.149 1.00 80.88 301 GLU A O 1
ATOM 2382 N N . HIS A 1 302 ? 25.631 -0.111 -0.218 1.00 76.62 302 HIS A N 1
ATOM 2383 C CA . HIS A 1 302 ? 25.638 1.198 -0.868 1.00 76.62 302 HIS A CA 1
ATOM 2384 C C . HIS A 1 302 ? 25.046 2.309 0.000 1.00 76.62 302 HIS A C 1
ATOM 2386 O O . HIS A 1 302 ? 25.067 3.467 -0.413 1.00 76.62 302 HIS A O 1
ATOM 2392 N N . LEU A 1 303 ? 24.545 1.961 1.184 1.00 72.06 303 LEU A N 1
ATOM 2393 C CA . LEU A 1 303 ? 23.934 2.886 2.127 1.00 72.06 303 LEU A CA 1
ATOM 2394 C C . LEU A 1 303 ? 24.936 3.271 3.222 1.00 72.06 303 LEU A C 1
ATOM 2396 O O . LEU A 1 303 ? 25.805 2.488 3.617 1.00 72.06 303 LEU A O 1
ATOM 2400 N N . THR A 1 304 ? 24.815 4.492 3.731 1.00 74.38 304 THR A N 1
ATOM 2401 C CA . THR A 1 304 ? 25.479 4.922 4.969 1.00 74.38 304 THR A CA 1
ATOM 2402 C C . THR A 1 304 ? 24.985 4.112 6.174 1.00 74.38 304 THR A C 1
ATOM 2404 O O . THR A 1 304 ? 24.059 3.312 6.066 1.00 74.38 304 THR A O 1
ATOM 2407 N N . GLU A 1 305 ? 25.624 4.268 7.337 1.00 73.81 305 GLU A N 1
ATOM 2408 C CA . GLU A 1 305 ? 25.178 3.600 8.571 1.00 73.81 305 GLU A CA 1
ATOM 2409 C C . GLU A 1 305 ? 23.756 4.035 8.949 1.00 73.81 305 GLU A C 1
ATOM 2411 O O . GLU A 1 305 ? 22.892 3.179 9.124 1.00 73.81 305 GLU A O 1
ATOM 2416 N N . ASP A 1 306 ? 23.499 5.347 8.940 1.00 67.19 306 ASP A N 1
ATOM 2417 C CA . ASP A 1 306 ? 22.170 5.912 9.180 1.00 67.19 306 ASP A CA 1
ATOM 2418 C C . ASP A 1 306 ? 21.170 5.389 8.136 1.00 67.19 306 ASP A C 1
ATOM 2420 O O . ASP A 1 306 ? 20.136 4.833 8.484 1.00 67.19 306 ASP A O 1
ATOM 2424 N N . GLU A 1 307 ? 21.488 5.458 6.838 1.00 66.81 307 GLU A N 1
ATOM 2425 C CA . GLU A 1 307 ? 20.602 4.923 5.794 1.00 66.81 307 GLU A CA 1
ATOM 2426 C C . GLU A 1 307 ? 20.395 3.408 5.894 1.00 66.81 307 GLU A C 1
ATOM 2428 O O . GLU A 1 307 ? 19.359 2.928 5.458 1.00 66.81 307 GLU A O 1
ATOM 2433 N N . ASN A 1 308 ? 21.330 2.640 6.453 1.00 68.56 308 ASN A N 1
ATOM 2434 C CA . ASN A 1 308 ? 21.149 1.208 6.683 1.00 68.56 308 ASN A CA 1
ATOM 2435 C C . ASN A 1 308 ? 20.219 0.917 7.858 1.00 68.56 308 ASN A C 1
ATOM 2437 O O . ASN A 1 308 ? 19.423 -0.017 7.776 1.00 68.56 308 ASN A O 1
ATOM 2441 N N . GLU A 1 309 ? 20.294 1.714 8.924 1.00 64.88 309 GLU A N 1
ATOM 2442 C CA . GLU A 1 309 ? 19.329 1.661 10.026 1.00 64.88 309 GLU A CA 1
ATOM 2443 C C . GLU A 1 309 ? 17.913 1.996 9.534 1.00 64.88 309 GLU A C 1
ATOM 2445 O O . GLU A 1 309 ? 16.929 1.457 10.041 1.00 64.88 309 GLU A O 1
ATOM 2450 N N . LEU A 1 310 ? 17.813 2.844 8.505 1.00 57.91 310 LEU A N 1
ATOM 2451 C CA . LEU A 1 310 ? 16.541 3.265 7.935 1.00 57.91 310 LEU A CA 1
ATOM 2452 C C . LEU A 1 310 ? 16.032 2.372 6.788 1.00 57.91 310 LEU A C 1
ATOM 2454 O O . LEU A 1 310 ? 14.866 2.018 6.792 1.00 57.91 310 LEU A O 1
ATOM 2458 N N . TYR A 1 311 ? 16.847 2.008 5.803 1.00 60.03 311 TYR A N 1
A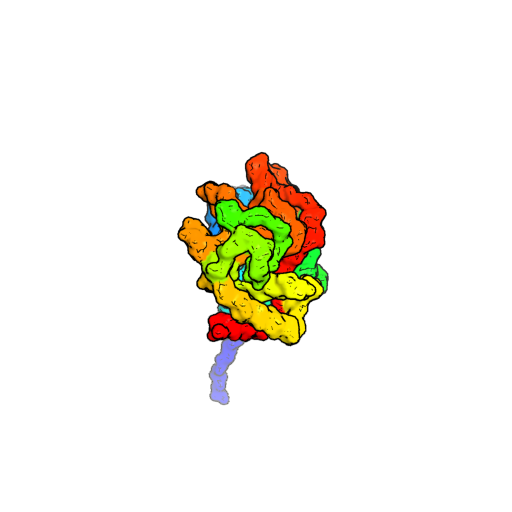TOM 2459 C CA . TYR A 1 311 ? 16.430 1.423 4.512 1.00 60.03 311 TYR A CA 1
ATOM 2460 C C . TYR A 1 311 ? 17.197 0.145 4.134 1.00 60.03 311 TYR A C 1
ATOM 2462 O O . TYR A 1 311 ? 17.047 -0.357 3.014 1.00 60.03 311 TYR A O 1
ATOM 2470 N N . GLY A 1 312 ? 18.067 -0.337 5.026 1.00 65.44 312 GLY A N 1
ATOM 2471 C CA . GLY A 1 312 ? 19.015 -1.413 4.761 1.00 65.44 312 GLY A CA 1
ATOM 2472 C C . GLY A 1 312 ? 18.389 -2.799 4.616 1.00 65.44 312 GLY A C 1
ATOM 2473 O O . GLY A 1 312 ? 17.201 -2.978 4.344 1.00 65.44 312 GLY A O 1
ATOM 2474 N N . ALA A 1 313 ? 19.228 -3.819 4.781 1.00 72.75 313 ALA A N 1
ATOM 2475 C CA . ALA A 1 313 ? 18.787 -5.203 4.699 1.00 72.75 313 ALA A CA 1
ATOM 2476 C C . ALA A 1 313 ? 17.906 -5.572 5.902 1.00 72.75 313 ALA A C 1
ATOM 2478 O O . ALA A 1 313 ? 18.287 -5.403 7.059 1.00 72.75 313 ALA A O 1
ATOM 2479 N N . LEU A 1 314 ? 16.751 -6.159 5.617 1.00 74.81 314 LEU A N 1
ATOM 2480 C CA . LEU A 1 314 ? 15.914 -6.844 6.590 1.00 74.81 314 LEU A CA 1
ATOM 2481 C C . LEU A 1 314 ? 16.346 -8.300 6.778 1.00 74.81 314 LEU A C 1
ATOM 2483 O O . LEU A 1 314 ? 16.785 -8.971 5.839 1.00 74.81 314 LEU A O 1
ATOM 2487 N N . GLU A 1 315 ? 16.176 -8.798 8.001 1.00 74.19 315 GLU A N 1
ATOM 2488 C CA . GLU A 1 315 ? 16.277 -10.226 8.300 1.00 74.19 315 GLU A CA 1
ATOM 2489 C C . GLU A 1 315 ? 15.189 -10.983 7.512 1.00 74.19 315 GLU A C 1
ATOM 2491 O O . GLU A 1 315 ? 14.014 -10.631 7.650 1.00 74.19 315 GLU A O 1
ATOM 2496 N N . PRO A 1 316 ? 15.535 -12.010 6.705 1.00 76.56 316 PRO A N 1
ATOM 2497 C CA . PRO A 1 316 ? 14.566 -12.721 5.865 1.00 76.56 316 PRO A CA 1
ATOM 2498 C C . PRO A 1 316 ? 13.359 -13.282 6.625 1.00 76.56 316 PRO A C 1
ATOM 2500 O O . PRO A 1 316 ? 12.249 -13.237 6.106 1.00 76.56 316 PRO A O 1
ATOM 2503 N N . GLU A 1 317 ? 13.557 -13.728 7.870 1.00 72.69 317 GLU A N 1
ATOM 2504 C CA . GLU A 1 317 ? 12.503 -14.255 8.756 1.00 72.69 317 GLU A CA 1
ATOM 2505 C C . GLU A 1 317 ? 11.346 -13.256 8.947 1.00 72.69 317 GLU A C 1
ATOM 2507 O O . GLU A 1 317 ? 10.193 -13.640 9.122 1.00 72.69 317 GLU A O 1
ATOM 2512 N N . ARG A 1 318 ? 11.615 -11.948 8.830 1.00 71.88 318 ARG A N 1
ATOM 2513 C CA . ARG A 1 318 ? 10.584 -10.906 8.954 1.00 71.88 318 ARG A CA 1
ATOM 2514 C C . ARG A 1 318 ? 9.643 -10.830 7.752 1.00 71.88 318 ARG A C 1
ATOM 2516 O O . ARG A 1 318 ? 8.603 -10.182 7.842 1.00 71.88 318 ARG A O 1
ATOM 2523 N N . LEU A 1 319 ? 10.008 -11.457 6.636 1.00 77.62 319 LEU A N 1
ATOM 2524 C CA . LEU A 1 319 ? 9.211 -11.507 5.411 1.00 77.62 319 LEU A CA 1
ATOM 2525 C C . LEU A 1 319 ? 8.375 -12.792 5.298 1.00 77.62 319 LEU A C 1
ATOM 2527 O O . LEU A 1 319 ? 7.562 -12.880 4.382 1.00 77.62 319 LEU A O 1
ATOM 2531 N N . GLU A 1 320 ? 8.545 -13.766 6.202 1.00 74.25 320 GLU A N 1
ATOM 2532 C CA . GLU A 1 320 ? 7.899 -15.088 6.101 1.00 74.25 320 GLU A CA 1
ATOM 2533 C C . GLU A 1 320 ? 6.366 -15.023 6.180 1.00 74.25 320 GLU A C 1
ATOM 2535 O O . GLU A 1 320 ? 5.696 -15.700 5.407 1.00 74.25 320 GLU A O 1
ATOM 2540 N N . ASP A 1 321 ? 5.814 -14.140 7.022 1.00 74.38 321 ASP A N 1
ATOM 2541 C CA . ASP A 1 321 ? 4.355 -13.953 7.162 1.00 74.38 321 ASP A CA 1
ATOM 2542 C C . ASP A 1 321 ? 3.868 -12.667 6.466 1.00 74.38 321 ASP A C 1
ATOM 2544 O O . ASP A 1 321 ? 2.845 -12.082 6.834 1.00 74.38 321 ASP A O 1
ATOM 2548 N N . PHE A 1 322 ? 4.628 -12.161 5.489 1.00 80.50 322 PHE A N 1
ATOM 2549 C CA . PHE A 1 322 ? 4.235 -10.964 4.757 1.00 80.50 322 PHE A CA 1
ATOM 2550 C C . PHE A 1 322 ? 3.067 -11.272 3.815 1.00 80.50 322 PHE A C 1
ATOM 2552 O O . PHE A 1 322 ? 3.233 -11.928 2.785 1.00 80.50 322 PHE A O 1
ATOM 2559 N N . ILE A 1 323 ? 1.887 -10.741 4.141 1.00 85.06 323 ILE A N 1
ATOM 2560 C CA . ILE A 1 323 ? 0.722 -10.819 3.260 1.00 85.06 323 ILE A CA 1
ATOM 2561 C C . ILE A 1 323 ? 0.915 -9.806 2.126 1.00 85.06 323 ILE A C 1
ATOM 2563 O O . ILE A 1 323 ? 0.943 -8.596 2.378 1.00 85.06 323 ILE A O 1
ATOM 2567 N N . PRO A 1 324 ? 1.051 -10.249 0.866 1.00 83.88 324 PRO A N 1
ATOM 2568 C CA . PRO A 1 324 ? 1.337 -9.329 -0.217 1.00 83.88 324 PRO A CA 1
ATOM 2569 C C . PRO A 1 324 ? 0.072 -8.538 -0.529 1.00 83.88 324 PRO A C 1
ATOM 2571 O O . PRO A 1 324 ? -1.011 -9.110 -0.653 1.00 83.88 324 PRO A O 1
ATOM 2574 N N . PHE A 1 325 ? 0.209 -7.236 -0.763 1.00 86.31 325 PHE A N 1
ATOM 2575 C CA . PHE A 1 325 ? -0.832 -6.499 -1.474 1.00 86.31 325 PHE A CA 1
ATOM 2576 C C . PHE A 1 325 ? -0.995 -7.119 -2.871 1.00 86.31 325 PHE A C 1
ATOM 2578 O O . PHE A 1 325 ? 0.012 -7.484 -3.464 1.00 86.31 325 PHE A O 1
ATOM 2585 N N . LYS A 1 326 ? -2.205 -7.287 -3.412 1.00 88.00 326 LYS A N 1
ATOM 2586 C CA . LYS A 1 326 ? -2.420 -7.922 -4.732 1.00 88.00 326 LYS A CA 1
ATOM 2587 C C . LYS A 1 326 ? -3.586 -7.274 -5.466 1.00 88.00 326 LYS A C 1
ATOM 2589 O O . LYS A 1 326 ? -4.369 -6.525 -4.882 1.00 88.00 326 LYS A O 1
ATOM 2594 N N . ALA A 1 327 ? -3.703 -7.563 -6.760 1.00 90.69 327 ALA A N 1
ATOM 2595 C CA . ALA A 1 327 ? -4.963 -7.347 -7.466 1.00 90.69 327 ALA A CA 1
ATOM 2596 C C . ALA A 1 327 ? -6.059 -8.230 -6.846 1.00 90.69 327 ALA A C 1
ATOM 2598 O O . ALA A 1 327 ? -5.759 -9.291 -6.302 1.00 90.69 327 ALA A O 1
ATOM 2599 N N . VAL A 1 328 ? -7.312 -7.794 -6.927 1.00 92.75 328 VAL A N 1
ATOM 2600 C CA . VAL A 1 328 ? -8.467 -8.568 -6.454 1.00 92.75 328 VAL A CA 1
ATOM 2601 C C . VAL A 1 328 ? -9.119 -9.245 -7.651 1.00 92.75 328 VAL A C 1
ATOM 2603 O O . VAL A 1 328 ? -9.172 -8.669 -8.742 1.00 92.75 328 VAL A O 1
ATOM 2606 N N . GLU A 1 329 ? -9.619 -10.454 -7.451 1.00 92.56 329 GLU A N 1
ATOM 2607 C CA . GLU A 1 329 ? -10.500 -11.097 -8.416 1.00 92.56 329 GLU A CA 1
ATOM 2608 C C . GLU A 1 329 ? -11.876 -10.412 -8.375 1.00 92.56 329 GLU A C 1
ATOM 2610 O O . GLU A 1 329 ? -12.359 -10.027 -7.308 1.00 92.56 329 GLU A O 1
ATOM 2615 N N . ASN A 1 330 ? -12.503 -10.229 -9.541 1.00 90.88 330 ASN A N 1
ATOM 2616 C CA . ASN A 1 330 ? -13.783 -9.521 -9.679 1.00 90.88 330 ASN A CA 1
ATOM 2617 C C . ASN A 1 330 ? -13.803 -8.119 -9.018 1.00 90.88 330 ASN A C 1
ATOM 2619 O O . ASN A 1 330 ? -14.649 -7.805 -8.178 1.00 90.88 330 ASN A O 1
ATOM 2623 N N . GLU A 1 331 ? -12.866 -7.250 -9.409 1.00 92.88 331 GLU A N 1
ATOM 2624 C CA . GLU A 1 331 ? -12.738 -5.897 -8.844 1.00 92.88 331 GLU A CA 1
ATOM 2625 C C . GLU A 1 331 ? -14.009 -5.042 -8.960 1.00 92.88 331 GLU A C 1
ATOM 2627 O O . GLU A 1 331 ? -14.255 -4.204 -8.095 1.00 92.88 331 GLU A O 1
ATOM 2632 N N . GLU A 1 332 ? -14.843 -5.253 -9.983 1.00 94.31 332 GLU A N 1
ATOM 2633 C CA . GLU A 1 332 ? -16.113 -4.528 -10.125 1.00 94.31 332 GLU A CA 1
ATOM 2634 C C . GLU A 1 332 ? -17.017 -4.718 -8.897 1.00 94.31 332 GLU A C 1
ATOM 2636 O O . GLU A 1 332 ? -17.583 -3.740 -8.408 1.00 94.31 332 GLU A O 1
ATOM 2641 N N . ALA A 1 333 ? -17.075 -5.932 -8.337 1.00 96.25 333 ALA A N 1
ATOM 2642 C CA . ALA A 1 333 ? -17.847 -6.212 -7.127 1.00 96.25 333 ALA A CA 1
ATOM 2643 C C . ALA A 1 333 ? -17.265 -5.513 -5.887 1.00 96.25 333 ALA A C 1
ATOM 2645 O O . ALA A 1 333 ? -18.013 -5.014 -5.047 1.00 96.25 333 ALA A O 1
ATOM 2646 N N . TRP A 1 334 ? -15.934 -5.417 -5.784 1.00 96.25 334 TRP A N 1
ATOM 2647 C CA . TRP A 1 334 ? -15.284 -4.653 -4.713 1.00 96.25 334 TRP A CA 1
ATOM 2648 C C . TRP A 1 334 ? -15.592 -3.160 -4.814 1.00 96.25 334 TRP A C 1
ATOM 2650 O O . TRP A 1 334 ? -15.857 -2.517 -3.802 1.00 96.25 334 TRP A O 1
ATOM 2660 N N . ILE A 1 335 ? -15.575 -2.603 -6.027 1.00 95.62 335 ILE A N 1
ATOM 2661 C CA . ILE A 1 335 ? -15.906 -1.194 -6.266 1.00 95.62 335 ILE A CA 1
ATOM 2662 C C . ILE A 1 335 ? -17.372 -0.926 -5.909 1.00 95.62 335 ILE A C 1
ATOM 2664 O O . ILE A 1 335 ? -17.649 0.039 -5.203 1.00 95.62 335 ILE A O 1
ATOM 2668 N N . GLU A 1 336 ? -18.306 -1.775 -6.346 1.00 97.38 336 GLU A N 1
ATOM 2669 C CA . GLU A 1 336 ? -19.730 -1.637 -6.011 1.00 97.38 336 GLU A CA 1
ATOM 2670 C C . GLU A 1 336 ? -19.959 -1.700 -4.495 1.00 97.38 336 GLU A C 1
ATOM 2672 O O . GLU A 1 336 ? -20.584 -0.803 -3.925 1.00 97.38 336 GLU A O 1
ATOM 2677 N N . ALA A 1 337 ? -19.371 -2.693 -3.821 1.00 97.81 337 ALA A N 1
ATOM 2678 C CA . ALA A 1 337 ? -19.433 -2.805 -2.368 1.00 97.81 337 ALA A CA 1
ATOM 2679 C C . ALA A 1 337 ? -18.826 -1.579 -1.664 1.00 97.81 337 ALA A C 1
ATOM 2681 O O . ALA A 1 337 ? -19.365 -1.123 -0.658 1.00 97.81 337 ALA A O 1
ATOM 2682 N N . TRP A 1 338 ? -17.744 -1.006 -2.194 1.00 97.44 338 TRP A N 1
ATOM 2683 C CA . TRP A 1 338 ? -17.140 0.208 -1.645 1.00 97.44 338 TRP A CA 1
ATOM 2684 C C . TRP A 1 338 ? -18.042 1.443 -1.780 1.00 97.44 338 TRP A C 1
ATOM 2686 O O . TRP A 1 338 ? -18.138 2.247 -0.851 1.00 97.44 338 TRP A O 1
ATOM 2696 N N . GLU A 1 339 ? -18.739 1.608 -2.905 1.00 97.44 339 GLU A N 1
ATOM 2697 C CA . GLU A 1 339 ? -19.712 2.696 -3.074 1.00 97.44 339 GLU A CA 1
ATOM 2698 C C . GLU A 1 339 ? -20.917 2.541 -2.131 1.00 97.44 339 GLU A C 1
ATOM 2700 O O . GLU A 1 339 ? -21.363 3.522 -1.524 1.00 97.44 339 GLU A O 1
ATOM 2705 N N . ASP A 1 340 ? -21.398 1.312 -1.930 1.00 97.56 340 ASP A N 1
ATOM 2706 C CA . ASP A 1 340 ? -22.406 0.989 -0.913 1.00 97.56 340 ASP A CA 1
ATOM 2707 C C . ASP A 1 340 ? -21.919 1.386 0.490 1.00 97.56 340 ASP A C 1
ATOM 2709 O O . ASP A 1 340 ? -22.636 2.077 1.218 1.00 97.56 340 ASP A O 1
ATOM 2713 N N . VAL A 1 341 ? -20.679 1.017 0.858 1.00 97.81 341 VAL A N 1
ATOM 2714 C CA . VAL A 1 341 ? -20.074 1.439 2.132 1.00 97.81 341 VAL A CA 1
ATOM 2715 C C . VAL A 1 341 ? -20.102 2.948 2.228 1.00 97.81 341 VAL A C 1
ATOM 2717 O O . VAL A 1 341 ? -20.595 3.457 3.220 1.00 97.81 341 VAL A O 1
ATOM 2720 N N . LYS A 1 342 ? -19.627 3.701 1.235 1.00 95.06 342 LYS A N 1
ATOM 2721 C CA . LYS A 1 342 ? -19.563 5.168 1.335 1.00 95.06 342 LYS A CA 1
ATOM 2722 C C . LYS A 1 342 ? -20.932 5.830 1.490 1.00 95.06 342 LYS A C 1
ATOM 2724 O O . LYS A 1 342 ? -21.025 6.853 2.165 1.00 95.06 342 LYS A O 1
ATOM 2729 N N . THR A 1 343 ? -21.984 5.252 0.915 1.00 94.81 343 THR A N 1
ATOM 2730 C CA . THR A 1 343 ? -23.329 5.854 0.889 1.00 94.81 343 THR A CA 1
ATOM 2731 C C . THR A 1 343 ? -24.234 5.501 2.074 1.00 94.81 343 THR A C 1
ATOM 2733 O O . THR A 1 343 ? -25.210 6.224 2.287 1.00 94.81 343 THR A O 1
ATOM 2736 N N . ALA A 1 344 ? -23.923 4.442 2.833 1.00 93.12 344 ALA A N 1
ATOM 2737 C CA . ALA A 1 344 ? -24.696 3.994 4.005 1.00 93.12 344 ALA A CA 1
ATOM 2738 C C . ALA A 1 344 ? -24.771 5.013 5.160 1.00 93.12 344 ALA A C 1
ATOM 2740 O O . ALA A 1 344 ? -25.811 5.057 5.849 1.00 93.12 344 ALA A O 1
#

Radius of gyration: 25.8 Å; Cα contacts (8 Å, |Δi|>4): 474; chains: 1; bounding box: 68×38×98 Å

Sequence (344 aa):
MTHGDGQRTTHSSRRAFLRATGAAGAIGLAGLSTSAAAQTTTLNVLTWEEFDAPEFREPIEEKLDVRLDITKSTSSAKMFSSWNAGQYEQYDIAVPNNNYVPKMMDADLLAPVDTDVMTHWDSMYDTFREFANTQFGDGDNVYGVPIRFGWYGYGYDTREVPEHEPSYKILFEDGYVDADLDGGIIMYDNHFKTMGATALYLGYDDAFEGQRVELTEDQLQEVKQTLIDQKPRLQGYIAADPTYIQEFRQGNFLVGHSGRNEIVEMWAEGDDWLNEYISPANGAQLGKVGFSPSVNPETSEHLTEDENELYGALEPER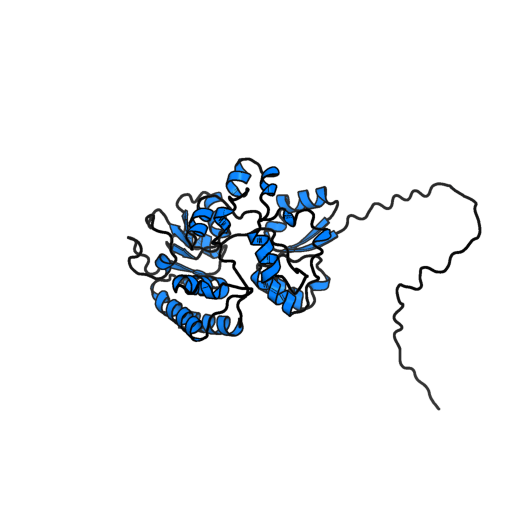LEDFIPFKAVENEEAWIEAWEDVKTA

Solvent-accessible surface area (backbone atoms only — not comparable to full-atom values): 20291 Å² total; per-residue (Å²): 144,86,89,86,83,81,89,75,85,79,81,80,66,92,79,72,79,85,77,83,86,83,87,86,83,93,85,79,97,69,89,80,82,69,76,72,71,77,74,66,49,71,44,28,34,39,30,47,63,76,60,70,36,64,88,57,40,50,62,52,25,68,76,66,59,36,40,79,48,74,45,70,44,96,44,45,68,56,50,49,54,46,35,76,72,62,50,45,86,71,43,79,44,74,61,62,57,70,45,49,49,44,58,37,53,79,64,72,72,60,68,68,56,68,63,90,78,40,89,58,61,87,53,33,41,67,67,57,51,49,44,24,58,47,45,32,33,62,90,97,40,30,55,55,78,80,68,60,50,73,53,63,33,33,34,34,35,55,86,67,40,71,92,71,83,69,51,60,49,68,78,70,45,87,76,68,51,93,48,92,46,76,35,16,25,37,39,46,67,40,53,72,61,42,48,49,54,41,32,51,61,74,65,46,58,76,27,58,50,82,53,37,30,52,71,53,73,69,54,49,51,47,38,36,50,52,55,50,70,36,44,77,33,34,60,44,67,38,60,59,84,69,55,43,61,57,39,46,77,70,60,62,35,50,33,31,53,33,45,49,66,64,56,44,54,41,47,76,73,64,41,82,53,58,46,62,38,17,58,54,72,37,37,35,56,50,55,76,58,46,48,71,27,50,43,32,48,70,55,34,81,78,43,54,73,69,47,32,59,32,37,23,56,72,67,69,78,52,51,74,67,59,79,72,84,54,32,56,59,67,51,68,60,50,52,51,43,41,52,52,41,76,72,110

Mean predicted aligned error: 10.11 Å

Foldseek 3Di:
DDDDDDDDDDDPDPPPPPPDDDDDDDDDPDDPPPPPVPPAAEAEEEEAPVCPPCVNQVVVCVVVVHHYRYDHDPALVVVLVCLLVPCLVVHPYYDHPLQCLVVCVVSVRFDFDPVVPVPCLVQFQPLQNVLQCFQQHDPPTGGDHAWWDWAKFKKFQCVFWPDADGDLCVLQPPPSTPGQQFQQEEEALDLLQQLVSLLVNVVVLVLLPTNAREDDPVSLVVSLVSLLNSVRSHVYHDHAPPVVLVCVVVSSHGMYGHMQVSQQVCVVVPPPRMATAHPDPLSRVVRVQAGTETSGQCCQVVDDPVVCSHHHHDDSVSCPPPRDRHHHPPVVSSVVSSVVSRVD